Protein AF-A0A2G6MZA4-F1 (afdb_monomer_lite)

Foldseek 3Di:
DDDDPPPPQVEAEAAQVDEAEEEAEDETHYEFLHEYHEEYEYEHYHYDANYEYQYHYEYAEYEFNYEYHEEYEYAEYEYDANGEYEEEYEYQYYHHDPNYHYHYHYHHHDPPPPDDDDDDDDDDDDDDDDDDDCPDCDDPVLLVLVVCCLVVPQQEAEEAEPDPVSLVSSLVVVCVVQVVQAQEAEAAQPADALLVNLVSVCVSVVQDQDDSPDPVSSLVSLLVVQVDQSRYEYEYEACLNDDLVSVVVCLCSALNFPVPGHHSYRYYYYHYCSVVVSCPPDNVRSVPVDPSRYHYD

Structure (mmCIF, N/CA/C/O backbone):
data_AF-A0A2G6MZA4-F1
#
_entry.id   AF-A0A2G6MZA4-F1
#
loop_
_atom_site.group_PDB
_atom_site.id
_atom_site.type_symbol
_atom_site.label_atom_id
_atom_site.label_alt_id
_atom_site.label_comp_id
_atom_site.label_asym_id
_atom_site.label_entity_id
_atom_site.label_seq_id
_atom_site.pdbx_PDB_ins_code
_atom_site.Cartn_x
_atom_site.Cartn_y
_atom_site.Cartn_z
_atom_site.occupancy
_atom_site.B_iso_or_equiv
_atom_site.auth_seq_id
_atom_site.auth_comp_id
_atom_site.auth_asym_id
_atom_site.auth_atom_id
_atom_site.pdbx_PDB_model_num
ATOM 1 N N . MET A 1 1 ? 15.453 -34.631 -41.916 1.00 43.34 1 MET A N 1
ATOM 2 C CA . MET A 1 1 ? 16.571 -34.391 -40.978 1.00 43.34 1 MET A CA 1
ATOM 3 C C . MET A 1 1 ? 16.542 -32.902 -40.762 1.00 43.34 1 MET A C 1
ATOM 5 O O . MET A 1 1 ? 17.170 -32.178 -41.519 1.00 43.34 1 MET A O 1
ATOM 9 N N . ASP A 1 2 ? 15.733 -32.461 -39.810 1.00 38.91 2 ASP A N 1
ATOM 10 C CA . ASP A 1 2 ? 15.525 -31.045 -39.538 1.00 38.91 2 ASP A CA 1
ATOM 11 C C . ASP A 1 2 ? 16.065 -30.819 -38.138 1.00 38.91 2 ASP A C 1
ATOM 13 O O . ASP A 1 2 ? 15.543 -31.323 -37.146 1.00 38.91 2 ASP A O 1
ATOM 17 N N . ALA A 1 3 ? 17.256 -30.231 -38.116 1.00 39.78 3 ALA A N 1
ATOM 18 C CA . ALA A 1 3 ? 18.043 -30.022 -36.924 1.00 39.78 3 ALA A CA 1
ATOM 19 C C . ALA A 1 3 ? 17.452 -28.846 -36.143 1.00 39.78 3 ALA A C 1
ATOM 21 O O . ALA A 1 3 ? 17.661 -27.687 -36.504 1.00 39.78 3 ALA A O 1
ATOM 22 N N . ASP A 1 4 ? 16.744 -29.160 -35.059 1.00 39.75 4 ASP A N 1
ATOM 23 C CA . ASP A 1 4 ? 16.454 -28.217 -33.986 1.00 39.75 4 ASP A CA 1
ATOM 24 C C . ASP A 1 4 ? 17.775 -27.651 -33.454 1.00 39.75 4 ASP A C 1
ATOM 26 O O . ASP A 1 4 ? 18.586 -28.332 -32.814 1.00 39.75 4 ASP A O 1
ATOM 30 N N . LYS A 1 5 ? 18.012 -26.378 -33.768 1.00 37.78 5 LYS A N 1
ATOM 31 C CA . LYS A 1 5 ? 19.141 -25.593 -33.284 1.00 37.78 5 LYS A CA 1
ATOM 32 C C . LYS A 1 5 ? 18.928 -25.336 -31.793 1.00 37.78 5 LYS A C 1
ATOM 34 O O . LYS A 1 5 ? 18.355 -24.328 -31.395 1.00 37.78 5 LYS A O 1
ATOM 39 N N . LYS A 1 6 ? 19.393 -26.283 -30.980 1.00 37.56 6 LYS A N 1
ATOM 40 C CA . LYS A 1 6 ? 19.449 -26.222 -29.518 1.00 37.56 6 LYS A CA 1
ATOM 41 C C . LYS A 1 6 ? 20.304 -25.019 -29.103 1.00 37.56 6 LYS A C 1
ATOM 43 O O . LYS A 1 6 ? 21.529 -25.110 -29.039 1.00 37.56 6 LYS A O 1
ATOM 48 N N . ASN A 1 7 ? 19.665 -23.871 -28.890 1.00 34.62 7 ASN A N 1
ATOM 49 C CA . ASN A 1 7 ? 20.313 -22.722 -28.279 1.00 34.62 7 ASN A CA 1
ATOM 50 C C . ASN A 1 7 ? 20.519 -23.081 -26.805 1.00 34.62 7 ASN A C 1
ATOM 52 O O . ASN A 1 7 ? 19.567 -23.146 -26.033 1.00 34.62 7 ASN A O 1
ATOM 56 N N . ASN A 1 8 ? 21.753 -23.431 -26.451 1.00 40.38 8 ASN A N 1
ATOM 57 C CA . ASN A 1 8 ? 22.170 -23.699 -25.081 1.00 40.38 8 ASN A CA 1
ATOM 58 C C . ASN A 1 8 ? 22.247 -22.359 -24.328 1.00 40.38 8 ASN A C 1
ATOM 60 O O . ASN A 1 8 ? 23.328 -21.854 -24.040 1.00 40.38 8 ASN A O 1
ATOM 64 N N . THR A 1 9 ? 21.100 -21.757 -24.032 1.00 45.91 9 THR A N 1
ATOM 65 C CA . THR A 1 9 ? 20.985 -20.771 -22.961 1.00 45.91 9 THR A CA 1
ATOM 66 C C . THR A 1 9 ? 20.843 -21.564 -21.670 1.00 45.91 9 THR A C 1
ATOM 68 O O . THR A 1 9 ? 19.836 -22.228 -21.438 1.00 45.91 9 THR A O 1
ATOM 71 N N . SER A 1 10 ? 21.898 -21.569 -20.857 1.00 57.16 10 SER A N 1
ATOM 72 C CA . SER A 1 10 ? 21.864 -22.049 -19.476 1.00 57.16 10 SER A CA 1
ATOM 73 C C . SER A 1 10 ? 20.875 -21.187 -18.693 1.00 57.16 10 SER A C 1
ATOM 75 O O . SER A 1 10 ? 21.240 -20.138 -18.171 1.00 57.16 10 SER A O 1
ATOM 77 N N . GLY A 1 11 ? 19.610 -21.603 -18.713 1.00 72.88 11 GLY A N 1
ATOM 78 C CA . GLY A 1 11 ? 18.514 -20.954 -18.020 1.00 72.88 11 GLY A CA 1
ATOM 79 C C . GLY A 1 11 ? 18.172 -21.687 -16.734 1.00 72.88 11 GLY A C 1
ATOM 80 O O . GLY A 1 11 ? 18.024 -22.909 -16.729 1.00 72.88 11 GLY A O 1
ATOM 81 N N . SER A 1 12 ? 18.046 -20.933 -15.652 1.00 86.88 12 S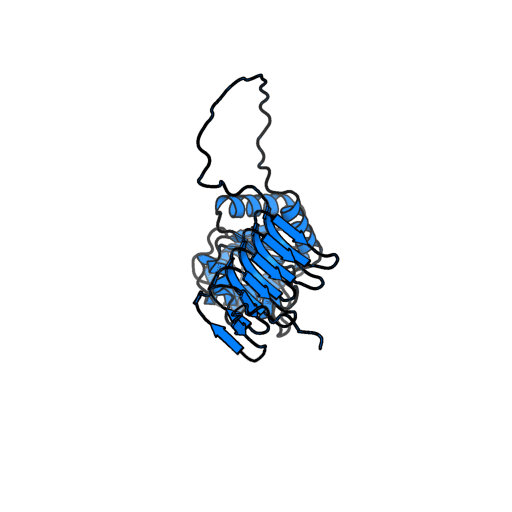ER A N 1
ATOM 82 C CA . SER A 1 12 ? 17.529 -21.425 -14.379 1.00 86.88 12 SER A CA 1
ATOM 83 C C . SER A 1 12 ? 16.006 -21.310 -14.378 1.00 86.88 12 SER A C 1
ATOM 85 O O . SER A 1 12 ? 15.456 -20.351 -14.918 1.00 86.88 12 SER A O 1
ATOM 87 N N . VAL A 1 13 ? 15.316 -22.281 -13.780 1.00 89.62 13 VAL A N 1
ATOM 88 C CA . VAL A 1 13 ? 13.849 -22.287 -13.685 1.00 89.62 13 VAL A CA 1
ATOM 89 C C . VAL A 1 13 ? 13.440 -22.557 -12.243 1.00 89.62 13 VAL A C 1
ATOM 91 O O . VAL A 1 13 ? 13.872 -23.544 -11.652 1.00 89.62 13 VAL A O 1
ATOM 94 N N . ILE A 1 14 ? 12.593 -21.686 -11.707 1.00 88.94 14 ILE A N 1
ATOM 95 C CA . ILE A 1 14 ? 11.905 -21.833 -10.426 1.00 88.94 14 ILE A CA 1
ATOM 96 C C . ILE A 1 14 ? 10.445 -22.140 -10.749 1.00 88.94 14 ILE A C 1
ATOM 98 O O . ILE A 1 14 ? 9.758 -21.333 -11.371 1.00 88.94 14 ILE A O 1
ATOM 102 N N . THR A 1 15 ? 9.984 -23.326 -10.371 1.00 90.44 15 THR A N 1
ATOM 103 C CA . THR A 1 15 ? 8.617 -23.794 -10.635 1.00 90.44 15 THR A CA 1
ATOM 104 C C . THR A 1 15 ? 7.642 -23.350 -9.541 1.00 90.44 15 THR A C 1
ATOM 106 O O . THR A 1 15 ? 8.067 -22.967 -8.454 1.00 90.44 15 THR A O 1
ATOM 109 N N . SER A 1 16 ? 6.337 -23.453 -9.807 1.00 85.12 16 SER A N 1
ATOM 110 C CA . SER A 1 16 ? 5.248 -23.005 -8.917 1.00 85.12 16 SER A CA 1
ATOM 111 C C . SER A 1 16 ? 5.283 -23.550 -7.493 1.00 85.12 16 SER A C 1
ATOM 113 O O . SER A 1 16 ? 4.812 -22.892 -6.574 1.00 85.12 16 SER A O 1
ATOM 115 N N . ASP A 1 17 ? 5.870 -24.727 -7.300 1.00 87.00 17 ASP A N 1
ATOM 116 C CA . ASP A 1 17 ? 5.887 -25.417 -6.007 1.00 87.00 17 ASP A CA 1
ATOM 117 C C . ASP A 1 17 ? 7.041 -24.953 -5.098 1.00 87.00 17 ASP A C 1
ATOM 119 O O . ASP A 1 17 ? 7.348 -25.593 -4.091 1.00 87.00 17 ASP A O 1
ATOM 123 N N . MET A 1 18 ? 7.724 -23.868 -5.473 1.00 83.06 18 MET A N 1
ATOM 124 C CA . MET A 1 18 ? 8.897 -23.352 -4.782 1.00 83.06 18 MET A CA 1
ATOM 125 C C . MET A 1 18 ? 8.639 -21.936 -4.259 1.00 83.06 18 MET A C 1
ATOM 127 O O . MET A 1 18 ? 8.258 -21.040 -5.014 1.00 83.06 18 MET A O 1
ATOM 131 N N . THR A 1 19 ? 8.899 -21.744 -2.965 1.00 85.12 19 THR A N 1
ATOM 132 C CA . THR A 1 19 ? 8.948 -20.431 -2.313 1.00 85.12 19 THR A CA 1
ATOM 133 C C . THR A 1 19 ? 10.381 -20.153 -1.885 1.00 85.12 19 THR A C 1
ATOM 135 O O . THR A 1 19 ? 10.992 -20.976 -1.199 1.00 85.12 19 THR A O 1
ATOM 138 N N . ILE A 1 20 ? 10.927 -19.011 -2.290 1.00 84.38 20 ILE A N 1
ATOM 139 C CA . ILE A 1 20 ? 12.281 -18.581 -1.935 1.00 84.38 20 ILE A CA 1
ATOM 140 C C . ILE A 1 20 ? 12.182 -17.320 -1.090 1.00 84.38 20 ILE A C 1
ATOM 142 O O . ILE A 1 20 ? 11.528 -16.364 -1.485 1.00 84.38 20 ILE A O 1
ATOM 146 N N . THR A 1 21 ? 12.848 -17.326 0.061 1.00 86.69 21 THR A N 1
ATOM 147 C CA . THR A 1 21 ? 12.946 -16.175 0.963 1.00 86.69 21 THR A CA 1
ATOM 148 C C . THR A 1 21 ? 14.411 -15.765 1.100 1.00 86.69 21 THR A C 1
ATOM 150 O O . THR A 1 21 ? 15.217 -16.576 1.572 1.00 86.69 21 THR A O 1
ATOM 153 N N . GLY A 1 22 ? 14.763 -14.541 0.711 1.00 71.00 22 GLY A N 1
ATOM 154 C CA . GLY A 1 22 ? 16.126 -13.999 0.766 1.00 71.00 22 GLY A CA 1
ATOM 155 C C . GLY A 1 22 ? 16.648 -13.503 -0.587 1.00 71.00 22 GLY A C 1
ATOM 156 O O . GLY A 1 22 ? 15.878 -13.171 -1.482 1.00 71.00 22 GLY A O 1
ATOM 157 N N . ASP A 1 23 ? 17.972 -13.443 -0.732 1.00 79.75 23 ASP A N 1
ATOM 158 C CA . ASP A 1 23 ? 18.622 -12.858 -1.910 1.00 79.75 23 ASP A CA 1
ATOM 159 C C . ASP A 1 23 ? 18.889 -13.901 -3.007 1.00 79.75 23 ASP A C 1
ATOM 161 O O . ASP A 1 23 ? 19.509 -14.944 -2.771 1.00 79.75 23 ASP A O 1
ATOM 165 N N . VAL A 1 24 ? 18.466 -13.599 -4.234 1.00 85.81 24 VAL A N 1
ATOM 166 C CA . VAL A 1 24 ? 18.627 -14.445 -5.420 1.00 85.81 24 VAL A CA 1
ATOM 167 C C . VAL A 1 24 ? 19.560 -13.758 -6.411 1.00 85.81 24 VAL A C 1
ATOM 169 O O . VAL A 1 24 ? 19.197 -12.779 -7.061 1.00 85.81 24 VAL A O 1
ATOM 172 N N . LEU A 1 25 ? 20.763 -14.313 -6.564 1.00 87.38 25 LEU A N 1
ATOM 173 C CA . LEU A 1 25 ? 21.747 -13.864 -7.547 1.00 87.38 25 LEU A CA 1
ATOM 174 C C . LEU A 1 25 ? 21.868 -14.891 -8.674 1.00 87.38 25 LEU A C 1
ATOM 176 O O . LEU A 1 25 ? 22.160 -16.062 -8.420 1.00 87.38 25 LEU A O 1
ATOM 180 N N . PHE A 1 26 ? 21.694 -14.465 -9.922 1.00 87.75 26 PHE A N 1
ATOM 181 C CA . PHE A 1 26 ? 21.814 -15.352 -11.079 1.00 87.75 26 PHE A CA 1
ATOM 182 C C . PHE A 1 26 ? 22.557 -14.690 -12.246 1.00 87.75 26 PHE A C 1
ATOM 184 O O . PHE A 1 26 ? 22.776 -13.484 -12.273 1.00 87.75 26 PHE A O 1
ATOM 191 N N . LYS A 1 27 ? 22.979 -15.509 -13.214 1.00 81.62 27 LYS A N 1
ATOM 192 C CA . LYS A 1 27 ? 23.608 -15.073 -14.470 1.00 81.62 27 LYS A CA 1
ATOM 193 C C . LYS A 1 27 ? 22.888 -15.717 -15.647 1.00 81.62 27 LYS A C 1
ATOM 195 O O . LYS A 1 27 ? 22.403 -16.842 -15.511 1.00 81.62 27 LYS A O 1
ATOM 200 N N . GLY A 1 28 ? 22.840 -15.038 -16.790 1.00 85.25 28 GLY A N 1
ATOM 201 C CA . GLY A 1 28 ? 22.015 -15.451 -17.921 1.00 85.25 28 GLY A CA 1
ATOM 202 C C . GLY A 1 28 ? 20.520 -15.277 -17.638 1.00 85.25 28 GLY A C 1
ATOM 203 O O . GLY A 1 28 ? 20.091 -14.241 -17.136 1.00 85.25 28 GLY A O 1
ATOM 204 N N . SER A 1 29 ? 19.715 -16.291 -17.961 1.00 88.00 29 SER A N 1
ATOM 205 C CA . SER A 1 29 ? 18.251 -16.217 -17.860 1.00 88.00 29 SER A CA 1
ATOM 206 C C . SER A 1 29 ? 17.690 -16.970 -16.654 1.00 88.00 29 SER A C 1
ATOM 208 O O . SER A 1 29 ? 17.996 -18.150 -16.471 1.00 88.00 29 SER A O 1
ATOM 210 N N . LEU A 1 30 ? 16.797 -16.335 -15.898 1.00 92.12 30 LEU A N 1
ATOM 211 C CA . LEU A 1 30 ? 16.010 -16.951 -14.833 1.00 92.12 30 LEU A CA 1
ATOM 212 C C . LEU A 1 30 ? 14.521 -16.873 -15.169 1.00 92.12 30 LEU A C 1
ATOM 214 O O . LEU A 1 30 ? 13.998 -15.794 -15.429 1.00 92.12 30 LEU A O 1
ATOM 218 N N . ARG A 1 31 ? 13.829 -18.013 -15.126 1.00 90.88 31 ARG A N 1
ATOM 219 C CA . ARG A 1 31 ? 12.369 -18.085 -15.208 1.00 90.88 31 ARG A CA 1
ATOM 220 C C . ARG A 1 31 ? 11.778 -18.413 -13.846 1.00 90.88 31 ARG A C 1
ATOM 222 O O . ARG A 1 31 ? 12.229 -19.356 -13.202 1.00 90.88 31 ARG A O 1
ATOM 229 N N . VAL A 1 32 ? 10.751 -17.675 -13.448 1.00 93.25 32 VAL A N 1
ATOM 230 C CA . VAL A 1 32 ? 10.061 -17.836 -12.171 1.00 93.25 32 VAL A CA 1
ATOM 231 C C . VAL A 1 32 ? 8.573 -18.033 -12.414 1.00 93.25 32 VAL A C 1
ATOM 233 O O . VAL A 1 32 ? 7.904 -17.160 -12.950 1.00 93.25 32 VAL A O 1
ATOM 236 N N . ASP A 1 33 ? 8.061 -19.184 -11.998 1.00 88.69 33 ASP A N 1
ATOM 237 C CA . ASP A 1 33 ? 6.637 -19.528 -11.970 1.00 88.69 33 ASP A CA 1
ATOM 238 C C . ASP A 1 33 ? 6.142 -19.776 -10.523 1.00 88.69 33 ASP A C 1
ATOM 240 O O . ASP A 1 33 ? 5.000 -20.188 -10.342 1.00 88.69 33 ASP A O 1
ATOM 244 N N . GLY A 1 34 ? 6.997 -19.553 -9.509 1.00 83.81 34 GLY A N 1
ATOM 245 C CA . GLY A 1 34 ? 6.723 -19.714 -8.068 1.00 83.81 34 GLY A CA 1
ATOM 246 C C . GLY A 1 34 ? 6.770 -18.402 -7.278 1.00 83.81 34 GLY A C 1
ATOM 247 O O . GLY A 1 34 ? 6.617 -17.326 -7.857 1.00 83.81 34 GLY A O 1
ATOM 248 N N . GLN A 1 35 ? 6.978 -18.485 -5.959 1.00 84.69 35 GLN A N 1
ATOM 249 C CA . GLN A 1 35 ? 6.967 -17.315 -5.073 1.00 84.69 35 GLN A CA 1
ATOM 250 C C . GLN A 1 35 ? 8.378 -16.915 -4.631 1.00 84.69 35 GLN A C 1
ATOM 252 O O . GLN A 1 35 ? 9.155 -17.765 -4.193 1.00 84.69 35 GLN A O 1
ATOM 257 N N . ILE A 1 36 ? 8.711 -15.626 -4.703 1.00 86.50 36 ILE A N 1
ATOM 258 C CA . ILE A 1 36 ? 9.976 -15.097 -4.172 1.00 86.50 36 ILE A CA 1
ATOM 259 C C . ILE A 1 36 ? 9.689 -13.877 -3.301 1.00 86.50 36 ILE A C 1
ATOM 261 O O . ILE A 1 36 ? 8.986 -12.970 -3.735 1.00 86.50 36 ILE A O 1
ATOM 265 N N . ASP A 1 37 ? 10.252 -13.879 -2.098 1.00 82.19 37 ASP A N 1
ATOM 266 C CA . ASP A 1 37 ? 10.251 -12.774 -1.139 1.00 82.19 37 ASP A CA 1
ATOM 267 C C . ASP A 1 37 ? 11.712 -12.397 -0.833 1.00 82.19 37 ASP A C 1
ATOM 269 O O . ASP A 1 37 ? 12.478 -13.240 -0.354 1.00 82.19 37 ASP A O 1
ATOM 273 N N . GLY A 1 38 ? 12.136 -11.174 -1.162 1.00 77.56 38 GLY A N 1
ATOM 274 C CA . GLY A 1 38 ? 13.509 -10.714 -0.912 1.00 77.56 38 GLY A CA 1
ATOM 275 C C . GLY A 1 38 ? 14.098 -9.836 -2.016 1.00 77.56 38 GLY A C 1
ATOM 276 O O . GLY A 1 38 ? 13.464 -8.882 -2.450 1.00 77.56 38 GLY A O 1
ATOM 277 N N . SER A 1 39 ? 15.329 -10.111 -2.460 1.00 74.12 39 SER A N 1
ATOM 278 C CA . SER A 1 39 ? 15.985 -9.331 -3.524 1.00 74.12 39 SER A CA 1
ATOM 279 C C . SER A 1 39 ? 16.422 -10.213 -4.689 1.00 74.12 39 SER A C 1
ATOM 281 O O . SER A 1 39 ? 16.842 -11.354 -4.500 1.00 74.12 39 SER A O 1
ATOM 283 N N . ILE A 1 40 ? 16.314 -9.703 -5.914 1.00 89.31 40 ILE A N 1
ATOM 284 C CA . ILE A 1 40 ? 16.658 -10.436 -7.134 1.00 89.31 40 ILE A CA 1
ATOM 285 C C . ILE A 1 40 ? 17.636 -9.603 -7.953 1.00 89.31 40 ILE A C 1
ATOM 287 O O . ILE A 1 40 ? 17.338 -8.466 -8.310 1.00 89.31 40 ILE A O 1
ATOM 291 N N . GLN A 1 41 ? 18.790 -10.179 -8.298 1.00 87.56 41 GLN A N 1
ATOM 292 C CA . GLN A 1 41 ? 19.756 -9.536 -9.190 1.00 87.56 41 GLN A CA 1
ATOM 293 C C . GLN A 1 41 ? 20.269 -10.499 -10.260 1.00 87.56 41 GLN A C 1
ATOM 295 O O . GLN A 1 41 ? 20.628 -11.646 -9.970 1.00 87.56 41 GLN A O 1
ATOM 300 N N . GLY A 1 42 ? 20.344 -10.023 -11.501 1.00 88.25 42 GLY A N 1
ATOM 301 C CA . GLY A 1 42 ? 20.832 -10.820 -12.624 1.00 88.25 42 GLY A CA 1
ATOM 302 C C . GLY A 1 42 ? 20.668 -10.129 -13.972 1.00 88.25 42 GLY A C 1
ATOM 303 O O . GLY A 1 42 ? 20.498 -8.921 -14.038 1.00 88.25 42 GLY A O 1
ATOM 304 N N . GLU A 1 43 ? 20.739 -10.891 -15.061 1.00 86.31 43 GLU A N 1
ATOM 305 C CA . GLU A 1 43 ? 20.700 -10.331 -16.421 1.00 86.31 43 GLU A CA 1
ATOM 306 C C . GLU A 1 43 ? 19.269 -10.355 -16.980 1.00 86.31 43 GLU A C 1
ATOM 308 O O . GLU A 1 43 ? 18.669 -9.307 -17.205 1.00 86.31 43 GLU A O 1
ATOM 313 N N . GLN A 1 44 ? 18.682 -11.542 -17.173 1.00 90.88 44 GLN A N 1
ATOM 314 C CA . GLN A 1 44 ? 17.345 -11.683 -17.764 1.00 90.88 44 GLN A CA 1
ATOM 315 C C . GLN A 1 44 ? 16.382 -12.411 -16.829 1.00 90.88 44 GLN A C 1
ATOM 317 O O . GLN A 1 44 ? 16.567 -13.596 -16.547 1.00 90.88 44 GLN A O 1
ATOM 322 N N . LEU A 1 45 ? 15.322 -11.733 -16.396 1.00 93.56 45 LEU A N 1
ATOM 323 C CA . LEU A 1 45 ? 14.285 -12.303 -15.539 1.00 93.56 45 LEU A CA 1
ATOM 324 C C . LEU A 1 45 ? 12.964 -12.451 -16.300 1.00 93.56 45 LEU A C 1
ATOM 326 O O . LEU A 1 45 ? 12.453 -11.493 -16.873 1.00 93.56 45 LEU A O 1
ATOM 330 N N . PHE A 1 46 ? 12.392 -13.650 -16.252 1.00 93.38 46 PHE A N 1
ATOM 331 C CA . PHE A 1 46 ? 11.082 -13.978 -16.803 1.00 93.38 46 PHE A CA 1
ATOM 332 C C . PHE A 1 46 ? 10.151 -14.393 -15.670 1.00 93.38 46 PHE A C 1
ATOM 334 O O . PHE A 1 46 ? 10.315 -15.471 -15.100 1.00 93.38 46 PHE A O 1
ATOM 341 N N . LEU A 1 47 ? 9.160 -13.567 -15.362 1.00 93.75 47 LEU A N 1
ATOM 342 C CA . LEU A 1 47 ? 8.080 -13.923 -14.455 1.00 93.75 47 LEU A CA 1
ATOM 343 C C . LEU A 1 47 ? 6.922 -14.508 -15.262 1.00 93.75 47 LEU A C 1
ATOM 345 O O . LEU A 1 47 ? 6.299 -13.798 -16.049 1.00 93.75 47 LEU A O 1
ATOM 349 N N . GLY A 1 48 ? 6.643 -15.796 -15.083 1.00 89.00 48 GLY A N 1
ATOM 350 C CA . GLY A 1 48 ? 5.505 -16.459 -15.711 1.00 89.00 48 GLY A CA 1
ATOM 351 C C . GLY A 1 48 ? 4.183 -16.162 -15.000 1.00 89.00 48 GLY A C 1
ATOM 352 O O . GLY A 1 48 ? 4.149 -15.544 -13.938 1.00 89.00 48 GLY A O 1
ATOM 353 N N . SER A 1 49 ? 3.071 -16.608 -15.586 1.00 87.94 49 SER A N 1
ATOM 354 C CA . SER A 1 49 ? 1.711 -16.236 -15.160 1.00 87.94 49 SER A CA 1
ATOM 355 C C . SER A 1 49 ? 1.350 -16.628 -13.724 1.00 87.94 49 SER A C 1
ATOM 357 O O . SER A 1 49 ? 0.514 -15.980 -13.104 1.00 87.94 49 SER A O 1
ATOM 359 N N . ASN A 1 50 ? 1.956 -17.696 -13.201 1.00 84.69 50 ASN A N 1
ATOM 360 C CA . ASN A 1 50 ? 1.713 -18.179 -11.837 1.00 84.69 50 ASN A CA 1
ATOM 361 C C . ASN A 1 50 ? 2.725 -17.626 -10.827 1.00 84.69 50 ASN A C 1
ATOM 363 O O . ASN A 1 50 ? 2.617 -17.910 -9.636 1.00 84.69 50 ASN A O 1
ATOM 367 N N . GLY A 1 51 ? 3.719 -16.873 -11.300 1.00 85.81 51 GLY A N 1
ATOM 368 C CA . GLY A 1 51 ? 4.762 -16.338 -10.451 1.00 85.81 51 GLY A CA 1
ATOM 369 C C . GLY A 1 51 ? 4.273 -15.150 -9.629 1.00 85.81 51 GLY A C 1
ATOM 370 O O . GLY A 1 51 ? 3.560 -14.275 -10.133 1.00 85.81 51 GLY A O 1
ATOM 371 N N . MET A 1 52 ? 4.693 -15.124 -8.366 1.00 84.00 52 MET A N 1
ATOM 372 C CA . MET A 1 52 ? 4.414 -14.047 -7.425 1.00 84.00 52 MET A CA 1
ATOM 373 C C . MET A 1 52 ? 5.722 -13.558 -6.809 1.00 84.00 52 MET A C 1
ATOM 375 O O . MET A 1 52 ? 6.392 -14.290 -6.084 1.00 84.00 52 MET A O 1
ATOM 379 N N . LEU A 1 53 ? 6.094 -12.321 -7.107 1.00 86.31 53 LEU A N 1
ATOM 380 C CA . LEU A 1 53 ? 7.294 -11.695 -6.561 1.00 86.31 53 LEU A CA 1
ATOM 381 C C . LEU A 1 53 ? 6.883 -10.609 -5.566 1.00 86.31 53 LEU A C 1
ATOM 383 O O . LEU A 1 53 ? 6.092 -9.744 -5.929 1.00 86.31 53 LEU A O 1
ATOM 387 N N . ASP A 1 54 ? 7.413 -10.655 -4.347 1.00 81.81 54 ASP A N 1
ATOM 388 C CA . ASP A 1 54 ? 7.413 -9.546 -3.383 1.00 81.81 54 ASP A CA 1
ATOM 389 C C . ASP A 1 54 ? 8.878 -9.185 -3.111 1.00 81.81 54 ASP A C 1
ATOM 391 O O . ASP A 1 54 ? 9.520 -9.725 -2.211 1.00 81.81 54 ASP A O 1
ATOM 395 N N . SER A 1 55 ? 9.485 -8.420 -4.018 1.00 80.94 55 SER A N 1
ATOM 396 C CA . SER A 1 55 ? 10.944 -8.296 -4.045 1.00 80.94 55 SER A CA 1
ATOM 397 C C . SER A 1 55 ? 11.457 -7.040 -4.731 1.00 80.94 55 SER A C 1
ATOM 399 O O . SER A 1 55 ? 10.843 -6.558 -5.683 1.00 80.94 55 SER A O 1
ATOM 401 N N . ASP A 1 56 ? 12.646 -6.595 -4.323 1.00 80.12 56 ASP A N 1
ATOM 402 C CA . ASP A 1 56 ? 13.430 -5.595 -5.049 1.00 80.12 56 ASP A CA 1
ATOM 403 C C . ASP A 1 56 ? 14.230 -6.266 -6.178 1.00 80.12 56 ASP A C 1
ATOM 405 O O . ASP A 1 56 ? 15.075 -7.134 -5.940 1.00 80.12 56 ASP A O 1
ATOM 409 N N . ILE A 1 57 ? 13.965 -5.869 -7.421 1.00 90.31 57 ILE A N 1
ATOM 410 C CA . ILE A 1 57 ? 14.502 -6.480 -8.639 1.00 90.31 57 ILE A CA 1
ATOM 411 C C . ILE A 1 57 ? 15.477 -5.516 -9.308 1.00 90.31 57 ILE A C 1
ATOM 413 O O . ILE A 1 57 ? 15.106 -4.400 -9.658 1.00 90.31 57 ILE A O 1
ATOM 417 N N . ASN A 1 58 ? 16.703 -5.971 -9.560 1.00 88.81 58 ASN A N 1
ATOM 418 C CA . ASN A 1 58 ? 17.699 -5.242 -10.341 1.00 88.81 58 ASN A CA 1
ATOM 419 C C . ASN A 1 58 ? 18.245 -6.130 -11.468 1.00 88.81 58 ASN A C 1
ATOM 421 O O . ASN A 1 58 ? 19.057 -7.026 -11.218 1.00 88.81 58 ASN A O 1
ATOM 425 N N . VAL A 1 59 ? 17.768 -5.925 -12.698 1.00 92.50 59 VAL A N 1
ATOM 426 C CA . VAL A 1 59 ? 18.097 -6.790 -13.845 1.00 92.50 59 VAL A CA 1
ATOM 427 C C . VAL A 1 59 ? 18.292 -6.015 -15.142 1.00 92.50 59 VAL A C 1
ATOM 429 O O . VAL A 1 59 ? 17.792 -4.913 -15.288 1.00 92.50 59 VAL A O 1
ATOM 432 N N . ASP A 1 60 ? 18.956 -6.579 -16.146 1.00 84.69 60 ASP A N 1
ATOM 433 C CA . ASP A 1 60 ? 19.076 -5.896 -17.443 1.00 84.69 60 ASP A CA 1
ATOM 434 C C . ASP A 1 60 ? 17.754 -5.920 -18.220 1.00 84.69 60 ASP A C 1
ATOM 436 O O . ASP A 1 60 ? 17.350 -4.920 -18.819 1.00 84.69 60 ASP A O 1
ATOM 440 N N . THR A 1 61 ? 17.077 -7.069 -18.231 1.00 87.94 61 THR A N 1
ATOM 441 C CA . THR A 1 61 ? 15.793 -7.267 -18.914 1.00 87.94 61 THR A CA 1
ATOM 442 C C . THR A 1 61 ? 14.800 -7.975 -18.004 1.00 87.94 61 THR A C 1
ATOM 444 O O . THR A 1 61 ? 15.111 -9.032 -17.450 1.00 87.94 61 THR A O 1
ATOM 447 N N . PHE A 1 62 ? 13.591 -7.427 -17.896 1.00 94.38 62 PHE A N 1
ATOM 448 C CA . PHE A 1 62 ? 12.504 -8.019 -17.124 1.00 94.38 62 PHE A CA 1
ATOM 449 C C . PHE A 1 62 ? 11.256 -8.240 -17.980 1.00 94.38 62 PHE A C 1
ATOM 451 O O . PHE A 1 62 ? 10.666 -7.289 -18.484 1.00 94.38 62 PHE A O 1
ATOM 458 N N . ASN A 1 63 ? 10.820 -9.493 -18.091 1.00 92.31 63 ASN A N 1
ATOM 459 C CA . ASN A 1 63 ? 9.576 -9.874 -18.752 1.00 92.31 63 ASN A CA 1
ATOM 460 C C . ASN A 1 63 ? 8.564 -10.339 -17.705 1.00 92.31 63 ASN A C 1
ATOM 462 O O . ASN A 1 63 ? 8.813 -11.316 -16.999 1.00 92.31 63 ASN A O 1
ATOM 466 N N . CYS A 1 64 ? 7.415 -9.673 -17.631 1.00 91.44 64 CYS A N 1
ATOM 467 C CA . CYS A 1 64 ? 6.400 -9.921 -16.616 1.00 91.44 64 CYS A CA 1
ATOM 468 C C . CYS A 1 64 ? 5.088 -10.418 -17.230 1.00 91.44 64 CYS A C 1
ATOM 470 O O . CYS A 1 64 ? 4.459 -9.692 -17.993 1.00 91.44 64 CYS A O 1
ATOM 472 N N . GLN A 1 65 ? 4.663 -11.631 -16.867 1.00 88.75 65 GLN A N 1
ATOM 473 C CA . GLN A 1 65 ? 3.327 -12.191 -17.135 1.00 88.75 65 GLN A CA 1
ATOM 474 C C . GLN A 1 65 ? 2.514 -12.422 -15.846 1.00 88.75 65 GLN A C 1
ATOM 476 O O . GLN A 1 65 ? 1.315 -12.678 -15.923 1.00 88.75 65 GLN A O 1
ATOM 481 N N . GLY A 1 66 ? 3.164 -12.388 -14.678 1.00 85.94 66 GLY A N 1
ATOM 482 C CA . GLY A 1 66 ? 2.584 -12.733 -13.375 1.00 85.94 66 GLY A CA 1
ATOM 483 C C . GLY A 1 66 ? 2.277 -11.527 -12.486 1.00 85.94 66 GLY A C 1
ATOM 484 O O . GLY A 1 66 ? 1.996 -10.427 -12.968 1.00 85.94 66 GLY A O 1
ATOM 485 N N . SER A 1 67 ? 2.326 -11.754 -11.171 1.00 83.81 67 SER A N 1
ATOM 486 C CA . SER A 1 67 ? 2.107 -10.727 -10.150 1.00 83.81 67 SER A CA 1
ATOM 487 C C . SER A 1 67 ? 3.426 -10.292 -9.526 1.00 83.81 67 SER A C 1
ATOM 489 O O . SER A 1 67 ? 4.190 -11.117 -9.028 1.00 83.81 67 SER A O 1
ATOM 491 N N . LEU A 1 68 ? 3.659 -8.990 -9.487 1.00 87.31 68 LEU A N 1
ATOM 492 C CA . LEU A 1 68 ? 4.835 -8.391 -8.877 1.00 87.31 68 LEU A CA 1
ATOM 493 C C . LEU A 1 68 ? 4.420 -7.287 -7.905 1.00 87.31 68 LEU A C 1
ATOM 495 O O . LEU A 1 68 ? 3.647 -6.400 -8.261 1.00 87.31 68 LEU A O 1
ATOM 499 N N . GLN A 1 69 ? 5.010 -7.318 -6.719 1.00 81.19 69 GLN A N 1
ATOM 500 C CA . GLN A 1 69 ? 4.993 -6.267 -5.720 1.00 81.19 69 GLN A CA 1
ATOM 501 C C . GLN A 1 69 ? 6.444 -5.904 -5.365 1.00 81.19 69 GLN A C 1
ATOM 503 O O . GLN A 1 69 ? 7.245 -6.790 -5.086 1.00 81.19 69 GLN A O 1
ATOM 508 N N . GLY A 1 70 ? 6.808 -4.622 -5.409 1.00 73.81 70 GLY A N 1
ATOM 509 C CA . GLY A 1 70 ? 8.163 -4.164 -5.067 1.00 73.81 70 GLY A CA 1
ATOM 510 C C . GLY A 1 70 ? 8.775 -3.222 -6.100 1.00 73.81 70 GLY A C 1
ATOM 511 O O . GLY A 1 70 ? 8.087 -2.726 -6.995 1.00 73.81 70 GLY A O 1
ATOM 512 N N . ASN A 1 71 ? 10.071 -2.940 -5.955 1.00 79.44 71 ASN A N 1
ATOM 513 C CA . ASN A 1 71 ? 10.776 -2.013 -6.837 1.00 79.44 71 ASN A CA 1
ATOM 514 C C . ASN A 1 71 ? 11.490 -2.763 -7.962 1.00 79.44 71 ASN A C 1
ATOM 516 O O . ASN A 1 71 ? 12.162 -3.761 -7.718 1.00 79.44 71 ASN A O 1
ATOM 520 N N . VAL A 1 72 ? 11.388 -2.263 -9.191 1.00 88.88 72 VAL A N 1
ATOM 521 C CA . VAL A 1 72 ? 12.085 -2.812 -10.357 1.00 88.88 72 VAL A CA 1
ATOM 522 C C . VAL A 1 72 ? 12.996 -1.761 -10.944 1.00 88.88 72 VAL A C 1
ATOM 524 O O . VAL A 1 72 ? 12.534 -0.735 -11.433 1.00 88.88 72 VAL A O 1
ATOM 527 N N . THR A 1 73 ? 14.283 -2.061 -10.973 1.00 87.38 73 THR A N 1
ATOM 528 C CA . THR A 1 73 ? 15.271 -1.340 -11.761 1.00 87.38 73 THR A CA 1
ATOM 529 C C . THR A 1 73 ? 15.690 -2.245 -12.908 1.00 87.38 73 THR A C 1
ATOM 531 O O . THR A 1 73 ? 16.268 -3.309 -12.679 1.00 87.38 73 THR A O 1
ATOM 534 N N . ALA A 1 74 ? 15.378 -1.859 -14.146 1.00 91.25 74 ALA A N 1
ATOM 535 C CA . ALA A 1 74 ? 15.844 -2.616 -15.298 1.00 91.25 74 ALA A CA 1
ATOM 536 C C . ALA A 1 74 ? 16.112 -1.779 -16.537 1.00 91.25 74 ALA A C 1
ATOM 538 O O . ALA A 1 74 ? 15.514 -0.734 -16.737 1.00 91.25 74 ALA A O 1
ATOM 539 N N . THR A 1 75 ? 16.998 -2.236 -17.422 1.00 85.56 75 THR A N 1
ATOM 540 C CA . THR A 1 75 ? 17.233 -1.486 -18.666 1.00 85.56 75 THR A CA 1
ATOM 541 C C . THR A 1 75 ? 16.012 -1.588 -19.579 1.00 85.56 75 THR A C 1
ATOM 543 O O . THR A 1 75 ? 15.525 -0.568 -20.057 1.00 85.56 75 THR A O 1
ATOM 546 N N . HIS A 1 76 ? 15.496 -2.800 -19.791 1.00 86.69 76 HIS A N 1
ATOM 547 C CA . HIS A 1 76 ? 14.308 -3.045 -20.610 1.00 86.69 76 HIS A CA 1
ATOM 548 C C . HIS A 1 76 ? 13.258 -3.810 -19.813 1.00 86.69 76 HIS A C 1
ATOM 550 O O . HIS A 1 76 ? 13.562 -4.846 -19.217 1.00 86.69 76 HIS A O 1
ATOM 556 N N . ILE A 1 77 ? 12.015 -3.338 -19.843 1.00 91.88 77 ILE A N 1
ATOM 557 C CA . ILE A 1 77 ? 10.888 -4.022 -19.210 1.00 91.88 77 ILE A CA 1
ATOM 558 C C . ILE A 1 77 ? 9.815 -4.316 -20.249 1.00 91.88 77 ILE A C 1
ATOM 560 O O . ILE A 1 77 ? 9.393 -3.431 -20.987 1.00 91.88 77 ILE A O 1
ATOM 564 N N . VAL A 1 78 ? 9.344 -5.559 -20.266 1.00 88.88 78 VAL A N 1
ATOM 565 C CA . VAL A 1 78 ? 8.222 -6.010 -21.087 1.00 88.88 78 VAL A CA 1
ATOM 566 C C . VAL A 1 78 ? 7.126 -6.518 -20.164 1.00 88.88 78 VAL A C 1
ATOM 568 O O . VAL A 1 78 ? 7.268 -7.550 -19.509 1.00 88.88 78 VAL A O 1
ATOM 571 N N . VAL A 1 79 ? 6.014 -5.797 -20.117 1.00 90.31 79 VAL A N 1
ATOM 572 C CA . VAL A 1 79 ? 4.827 -6.172 -19.353 1.00 90.31 79 VAL A CA 1
ATOM 573 C C . VAL A 1 79 ? 3.827 -6.806 -20.309 1.00 90.31 79 VAL A C 1
ATOM 575 O O . VAL A 1 79 ? 3.275 -6.149 -21.194 1.00 90.31 79 VAL A O 1
ATOM 578 N N . GLU A 1 80 ? 3.611 -8.105 -20.156 1.00 87.94 80 GLU A N 1
ATOM 579 C CA . GLU A 1 80 ? 2.714 -8.880 -21.000 1.00 87.94 80 GLU A CA 1
ATOM 580 C C . GLU A 1 80 ? 1.258 -8.819 -20.517 1.00 87.94 80 GLU A C 1
ATOM 582 O O . GLU A 1 80 ? 0.920 -8.243 -19.482 1.00 87.94 80 GLU A O 1
ATOM 587 N N . LYS A 1 81 ? 0.355 -9.402 -21.311 1.00 82.81 81 LYS A N 1
ATOM 588 C CA . LYS A 1 81 ? -1.081 -9.416 -21.010 1.00 82.81 81 LYS A CA 1
ATOM 589 C C . LYS A 1 81 ? -1.324 -10.062 -19.653 1.00 82.81 81 LYS A C 1
ATOM 591 O O . LYS A 1 81 ? -0.689 -11.062 -19.331 1.00 82.81 81 LYS A O 1
ATOM 596 N N . THR A 1 82 ? -2.289 -9.536 -18.900 1.00 77.94 82 THR A N 1
ATOM 597 C CA . THR A 1 82 ? -2.698 -10.028 -17.569 1.00 77.94 82 THR A CA 1
ATOM 598 C C . THR A 1 82 ? -1.672 -9.864 -16.444 1.00 77.94 82 THR A C 1
ATOM 600 O O . THR A 1 82 ? -2.002 -10.164 -15.296 1.00 77.94 82 THR A O 1
ATOM 603 N N . ALA A 1 83 ? -0.483 -9.326 -16.736 1.00 84.12 83 ALA A N 1
ATOM 604 C CA . ALA A 1 83 ? 0.500 -8.998 -15.717 1.00 84.12 83 ALA A CA 1
ATOM 605 C C . ALA A 1 83 ? -0.019 -7.897 -14.785 1.00 84.12 83 ALA A C 1
ATOM 607 O O . ALA A 1 83 ? -0.694 -6.953 -15.218 1.00 84.12 83 ALA A O 1
ATOM 608 N N . ARG A 1 84 ? 0.309 -8.030 -13.498 1.00 80.44 84 ARG A N 1
ATOM 609 C CA . ARG A 1 84 ? -0.054 -7.073 -12.451 1.00 80.44 84 ARG A CA 1
ATOM 610 C C . ARG A 1 84 ? 1.197 -6.653 -11.713 1.00 80.44 84 ARG A C 1
ATOM 612 O O . ARG A 1 84 ? 1.837 -7.485 -11.078 1.00 80.44 84 ARG A O 1
ATOM 619 N N . ILE A 1 85 ? 1.542 -5.378 -11.809 1.00 83.25 85 ILE A N 1
ATOM 620 C CA . ILE A 1 85 ? 2.725 -4.833 -11.150 1.00 83.25 85 ILE A CA 1
ATOM 621 C C . ILE A 1 85 ? 2.297 -3.724 -10.193 1.00 83.25 85 ILE A C 1
ATOM 623 O O . ILE A 1 85 ? 1.583 -2.805 -10.592 1.00 83.25 85 ILE A O 1
ATOM 627 N N . MET A 1 86 ? 2.753 -3.810 -8.947 1.00 77.69 86 MET A N 1
ATOM 628 C CA . MET A 1 86 ? 2.523 -2.818 -7.907 1.00 77.69 86 MET A CA 1
ATOM 629 C C . MET A 1 86 ? 3.854 -2.368 -7.294 1.00 77.69 86 MET A C 1
ATOM 631 O O . MET A 1 86 ? 4.581 -3.188 -6.736 1.00 77.69 86 MET A O 1
ATOM 635 N N . GLY A 1 87 ? 4.175 -1.078 -7.380 1.00 72.12 87 GLY A N 1
ATOM 636 C CA . GLY A 1 87 ? 5.410 -0.512 -6.824 1.00 72.12 87 GLY A CA 1
ATOM 637 C C . GLY A 1 87 ? 6.133 0.434 -7.781 1.00 72.12 87 GLY A C 1
ATOM 638 O O . GLY A 1 87 ? 5.523 0.993 -8.694 1.00 72.12 87 GLY A O 1
ATOM 639 N N . THR A 1 88 ? 7.433 0.641 -7.565 1.00 78.69 88 THR A N 1
ATOM 640 C CA . THR A 1 88 ? 8.221 1.603 -8.352 1.00 78.69 88 THR A CA 1
ATOM 641 C C . THR A 1 88 ? 8.955 0.915 -9.494 1.00 78.69 88 THR A C 1
ATOM 643 O O . THR A 1 88 ? 9.703 -0.030 -9.268 1.00 78.69 88 THR A O 1
ATOM 646 N N . ILE A 1 89 ? 8.802 1.419 -10.717 1.00 86.88 89 ILE A N 1
ATOM 647 C CA . ILE A 1 89 ? 9.564 0.976 -11.887 1.00 86.88 89 ILE A CA 1
ATOM 648 C C . ILE A 1 89 ? 10.523 2.081 -12.323 1.00 86.88 89 ILE A C 1
ATOM 650 O O . ILE A 1 89 ? 10.098 3.189 -12.644 1.00 86.88 89 ILE A O 1
ATOM 654 N N . GLU A 1 90 ? 11.807 1.761 -12.412 1.00 86.62 90 GLU A N 1
ATOM 655 C CA . GLU A 1 90 ? 12.828 2.565 -13.072 1.00 86.62 90 GLU A CA 1
ATOM 656 C C . GLU A 1 90 ? 13.365 1.795 -14.277 1.00 86.62 90 GLU A C 1
ATOM 658 O O . GLU A 1 90 ? 13.991 0.742 -14.128 1.00 86.62 90 GLU A O 1
ATOM 663 N N . ALA A 1 91 ? 13.095 2.312 -15.479 1.00 88.94 91 ALA A N 1
ATOM 664 C CA . ALA A 1 91 ? 13.545 1.685 -16.710 1.00 88.94 91 ALA A CA 1
ATOM 665 C C . ALA A 1 91 ? 14.040 2.662 -17.767 1.00 88.94 91 ALA A C 1
ATOM 667 O O . ALA A 1 91 ? 13.643 3.827 -17.811 1.00 88.94 91 ALA A O 1
ATOM 668 N N . LYS A 1 92 ? 14.909 2.174 -18.656 1.00 82.94 92 LYS A N 1
ATOM 669 C CA . LYS A 1 92 ? 15.296 2.939 -19.846 1.00 82.94 92 LYS A CA 1
ATOM 670 C C . LYS A 1 92 ? 14.220 2.831 -20.920 1.00 82.94 92 LYS A C 1
ATOM 672 O O . LYS A 1 92 ? 13.796 3.851 -21.455 1.00 82.94 92 LYS A O 1
ATOM 677 N N . ASP A 1 93 ? 13.759 1.609 -21.164 1.00 82.50 93 ASP A N 1
ATOM 678 C CA . ASP A 1 93 ? 12.759 1.274 -22.170 1.00 82.50 93 ASP A CA 1
ATOM 679 C C . ASP A 1 93 ? 11.663 0.389 -21.545 1.00 82.50 93 ASP A C 1
ATOM 681 O O . ASP A 1 93 ? 11.954 -0.549 -20.796 1.00 82.50 93 ASP A O 1
ATOM 685 N N . LEU A 1 94 ? 10.395 0.695 -21.842 1.00 88.50 94 LEU A N 1
ATOM 686 C CA . LEU A 1 94 ? 9.229 -0.038 -21.343 1.00 88.50 94 LEU A CA 1
ATOM 687 C C . LEU A 1 94 ? 8.244 -0.336 -22.476 1.00 88.50 94 LEU A C 1
ATOM 689 O O . LEU A 1 94 ? 7.727 0.587 -23.107 1.00 88.50 94 LEU A O 1
ATOM 693 N N . ASP A 1 95 ? 7.895 -1.611 -22.620 1.00 86.50 95 ASP A N 1
ATOM 694 C CA . ASP A 1 95 ? 6.813 -2.097 -23.471 1.00 86.50 95 ASP A CA 1
ATOM 695 C C . ASP A 1 95 ? 5.682 -2.665 -22.606 1.00 86.50 95 ASP A C 1
ATOM 697 O O . ASP A 1 95 ? 5.901 -3.570 -21.802 1.00 86.50 95 ASP A O 1
ATOM 701 N N . MET A 1 96 ? 4.455 -2.167 -22.778 1.00 87.56 96 MET A N 1
ATOM 702 C CA . MET A 1 96 ? 3.290 -2.629 -22.015 1.00 87.56 96 MET A CA 1
ATOM 703 C C . MET A 1 96 ? 2.169 -3.101 -22.941 1.00 87.56 96 MET A C 1
ATOM 705 O O . MET A 1 96 ? 1.699 -2.363 -23.811 1.00 87.56 96 MET A O 1
ATOM 709 N N . ALA A 1 97 ? 1.725 -4.343 -22.750 1.00 83.00 97 ALA A N 1
ATOM 710 C CA . ALA A 1 97 ? 0.636 -4.932 -23.513 1.00 83.00 97 ALA A CA 1
ATOM 711 C C . ALA A 1 97 ? -0.739 -4.363 -23.096 1.00 83.00 97 ALA A C 1
ATOM 713 O O . ALA A 1 97 ? -0.941 -4.002 -21.934 1.00 83.00 97 ALA A O 1
ATOM 714 N N . PRO A 1 98 ? -1.730 -4.340 -24.010 1.00 68.50 98 PRO A N 1
ATOM 715 C CA . PRO A 1 98 ? -3.118 -4.067 -23.644 1.00 68.50 98 PRO A CA 1
ATOM 716 C C . PRO A 1 98 ? -3.586 -5.054 -22.566 1.00 68.50 98 PRO A C 1
ATOM 718 O O . PRO A 1 98 ? -3.288 -6.243 -22.676 1.00 68.50 98 PRO A O 1
ATOM 721 N N . GLU A 1 99 ? -4.331 -4.569 -21.568 1.00 75.19 99 GLU A N 1
ATOM 722 C CA . GLU A 1 99 ? -4.838 -5.335 -20.405 1.00 75.19 99 GLU A CA 1
ATOM 723 C C . GLU A 1 99 ? -3.807 -5.650 -19.305 1.00 75.19 99 GLU A C 1
ATOM 725 O O . GLU A 1 99 ? -4.149 -6.311 -18.323 1.00 75.19 99 GLU A O 1
ATOM 730 N N . ALA A 1 100 ? -2.567 -5.173 -19.424 1.00 78.62 100 ALA A N 1
ATOM 731 C CA . ALA A 1 100 ? -1.650 -5.132 -18.289 1.00 78.62 100 ALA A CA 1
ATOM 732 C C . ALA A 1 100 ? -2.082 -4.054 -17.281 1.00 78.62 100 ALA A C 1
ATOM 734 O O . ALA A 1 100 ? -2.545 -2.979 -17.674 1.00 78.62 100 ALA A O 1
ATOM 735 N N . VAL A 1 101 ? -1.915 -4.336 -15.987 1.00 73.06 101 VAL A N 1
ATOM 736 C CA . VAL A 1 101 ? -2.239 -3.402 -14.901 1.00 73.06 101 VAL A CA 1
ATOM 737 C C . VAL A 1 101 ? -0.961 -3.047 -14.154 1.00 73.06 101 VAL A C 1
ATOM 739 O O . VAL A 1 101 ? -0.281 -3.920 -13.617 1.00 73.06 101 VAL A O 1
ATOM 742 N N . PHE A 1 102 ? -0.653 -1.756 -14.111 1.00 81.00 102 PHE A N 1
ATOM 743 C CA . PHE A 1 102 ? 0.437 -1.199 -13.321 1.00 81.00 102 PHE A CA 1
ATOM 744 C C . PHE A 1 102 ? -0.119 -0.163 -12.343 1.00 81.00 102 PHE A C 1
ATOM 746 O O . PHE A 1 102 ? -0.871 0.722 -12.755 1.00 81.00 102 PHE A O 1
ATOM 753 N N . THR A 1 103 ? 0.288 -0.257 -11.078 1.00 71.62 103 THR A N 1
ATOM 754 C CA . THR A 1 103 ? -0.088 0.677 -10.012 1.00 71.62 103 THR A CA 1
ATOM 755 C C . THR A 1 103 ? 1.163 1.108 -9.247 1.00 71.62 103 THR A C 1
ATOM 757 O O . THR A 1 103 ? 1.766 0.302 -8.544 1.00 71.62 103 THR A O 1
ATOM 760 N N . GLY A 1 104 ? 1.558 2.376 -9.365 1.00 75.69 104 GLY A N 1
ATOM 761 C CA . GLY A 1 104 ? 2.706 2.930 -8.644 1.00 75.69 104 GLY A CA 1
ATOM 762 C C . GLY A 1 104 ? 3.440 4.014 -9.430 1.00 75.69 104 GLY A C 1
ATOM 763 O O . GLY A 1 104 ? 2.866 4.645 -10.321 1.00 75.69 104 GLY A O 1
ATOM 764 N N . VAL A 1 105 ? 4.716 4.226 -9.101 1.00 77.88 105 VAL A N 1
ATOM 765 C CA . VAL A 1 105 ? 5.554 5.273 -9.702 1.00 77.88 105 VAL A CA 1
ATOM 766 C C . VAL A 1 105 ? 6.414 4.687 -10.813 1.00 77.88 105 VAL A C 1
ATOM 768 O O . VAL A 1 105 ? 7.087 3.677 -10.636 1.00 77.88 105 VAL A O 1
ATOM 771 N N . MET A 1 106 ? 6.432 5.343 -11.969 1.00 83.69 106 MET A N 1
ATOM 772 C CA . MET A 1 106 ? 7.195 4.893 -13.127 1.00 83.69 106 MET A CA 1
ATOM 773 C C . MET A 1 106 ? 8.128 5.993 -13.620 1.00 83.69 106 MET A C 1
ATOM 775 O O . MET A 1 106 ? 7.695 7.087 -13.979 1.00 83.69 106 MET A O 1
ATOM 779 N N . LYS A 1 107 ? 9.422 5.684 -13.664 1.00 81.56 107 LYS A N 1
ATOM 780 C CA . LYS A 1 107 ? 10.478 6.541 -14.196 1.00 81.56 107 LYS A CA 1
ATOM 781 C C . LYS A 1 107 ? 11.037 5.883 -15.449 1.00 81.56 107 LYS A C 1
ATOM 783 O O . LYS A 1 107 ? 11.791 4.919 -15.364 1.00 81.56 107 LYS A O 1
ATOM 788 N N . ILE A 1 108 ? 10.645 6.412 -16.605 1.00 80.88 108 ILE A N 1
ATOM 789 C CA . ILE A 1 108 ? 11.198 6.022 -17.904 1.00 80.88 108 ILE A CA 1
ATOM 790 C C . ILE A 1 108 ? 12.123 7.135 -18.371 1.00 80.88 108 ILE A C 1
ATOM 792 O O . ILE A 1 108 ? 11.697 8.286 -18.498 1.00 80.88 108 ILE A O 1
ATOM 796 N N . GLY A 1 109 ? 13.388 6.821 -18.623 1.00 70.62 109 GLY A N 1
ATOM 797 C CA . GLY A 1 109 ? 14.316 7.832 -19.102 1.00 70.62 109 GLY A CA 1
ATOM 798 C C . GLY A 1 109 ? 15.759 7.375 -19.190 1.00 70.62 109 GLY A C 1
ATOM 799 O O . GLY A 1 109 ? 16.131 6.260 -18.838 1.00 70.62 109 GLY A O 1
ATOM 800 N N . SER A 1 110 ? 16.600 8.280 -19.683 1.00 43.44 110 SER A N 1
ATOM 801 C CA . SER A 1 110 ? 18.033 8.048 -19.777 1.00 43.44 110 SER A CA 1
ATOM 802 C C . SER A 1 110 ? 18.641 7.964 -18.379 1.00 43.44 110 SER A C 1
ATOM 804 O O . SER A 1 110 ? 18.946 8.993 -17.772 1.00 43.44 110 SER A O 1
ATOM 806 N N . ILE A 1 111 ? 18.877 6.745 -17.900 1.00 45.50 111 ILE A N 1
ATOM 807 C CA . ILE A 1 111 ? 19.949 6.479 -16.941 1.00 45.50 111 ILE A CA 1
ATOM 808 C C . ILE A 1 111 ? 21.201 7.148 -17.535 1.00 45.50 111 ILE A C 1
ATOM 810 O O . ILE A 1 111 ? 21.507 6.891 -18.707 1.00 45.50 111 ILE A O 1
ATOM 814 N N . PRO A 1 112 ? 21.888 8.062 -16.824 1.00 36.53 112 PRO A N 1
ATOM 815 C CA . PRO A 1 112 ? 23.137 8.616 -17.314 1.00 36.53 112 PRO A CA 1
ATOM 816 C C . PRO A 1 112 ? 24.106 7.457 -17.529 1.00 36.53 112 PRO A C 1
ATOM 818 O O . PRO A 1 112 ? 24.588 6.860 -16.570 1.00 36.53 112 PRO A O 1
ATOM 821 N N . ASP A 1 113 ? 24.370 7.128 -18.791 1.00 39.16 113 ASP A N 1
ATOM 822 C CA . ASP A 1 113 ? 25.473 6.253 -19.160 1.00 39.16 113 ASP A CA 1
ATOM 823 C C . ASP A 1 113 ? 26.752 6.875 -18.570 1.00 39.16 113 ASP A C 1
ATOM 825 O O . ASP A 1 113 ? 27.073 8.024 -18.906 1.00 39.16 113 ASP A O 1
ATOM 829 N N . PRO A 1 114 ? 27.509 6.181 -17.701 1.00 42.97 114 PRO A N 1
ATOM 830 C CA . PRO A 1 114 ? 28.732 6.735 -17.127 1.00 42.97 114 PRO A CA 1
ATOM 831 C C . PRO A 1 114 ? 29.863 6.929 -18.158 1.00 42.97 114 PRO A C 1
ATOM 833 O O . PRO A 1 114 ? 30.946 7.393 -17.800 1.00 42.97 114 PRO A O 1
ATOM 836 N N . GLU A 1 115 ? 29.631 6.663 -19.448 1.00 40.94 115 GLU A N 1
ATOM 837 C CA . GLU A 1 115 ? 30.626 6.812 -20.509 1.00 40.94 115 GLU A CA 1
ATOM 838 C C . GLU A 1 115 ? 30.119 7.604 -21.722 1.00 40.94 115 GLU A C 1
ATOM 840 O O . GLU A 1 115 ? 29.908 7.063 -22.803 1.00 40.94 115 GLU A O 1
ATOM 845 N N . ARG A 1 116 ? 30.027 8.934 -21.596 1.00 37.75 116 ARG A N 1
ATOM 846 C CA . ARG A 1 116 ?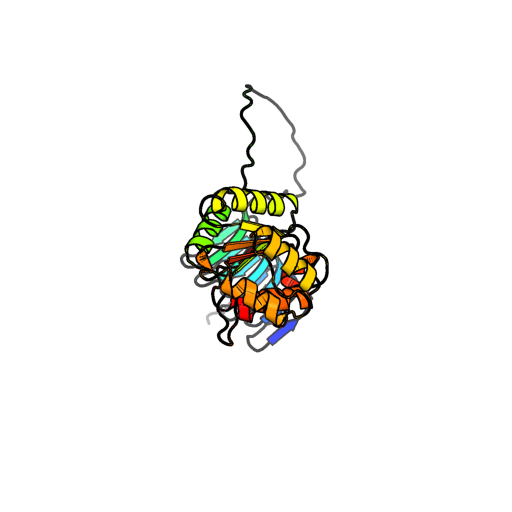 30.309 9.842 -22.728 1.00 37.75 116 ARG A CA 1
ATOM 847 C C . ARG A 1 116 ? 30.716 11.232 -22.240 1.00 37.75 116 ARG A C 1
ATOM 849 O O . ARG A 1 116 ? 29.909 12.139 -22.071 1.00 37.75 116 ARG A O 1
ATOM 856 N N . LYS A 1 117 ? 32.022 11.395 -22.013 1.00 40.16 117 LYS A N 1
ATOM 857 C CA . LYS A 1 117 ? 32.672 12.708 -21.909 1.00 40.16 117 LYS A CA 1
ATOM 858 C C . LYS A 1 117 ? 32.715 13.387 -23.281 1.00 40.16 117 LYS A C 1
ATOM 860 O O . LYS A 1 117 ? 32.962 12.720 -24.280 1.00 40.16 117 LYS A O 1
ATOM 865 N N . ASN A 1 118 ? 32.630 14.718 -23.226 1.00 32.16 118 ASN A N 1
ATOM 866 C CA . ASN A 1 118 ? 32.930 15.725 -24.254 1.00 32.16 118 ASN A CA 1
ATOM 867 C C . ASN A 1 118 ? 31.729 16.161 -25.112 1.00 32.16 118 ASN A C 1
ATOM 869 O O . ASN A 1 118 ? 31.457 15.586 -26.155 1.00 32.16 118 ASN A O 1
ATOM 873 N N . GLU A 1 119 ? 31.031 17.226 -24.700 1.00 32.28 119 GLU A N 1
ATOM 874 C CA . GLU A 1 119 ? 31.351 18.615 -25.089 1.00 32.28 119 GLU A CA 1
ATOM 875 C C . GLU A 1 119 ? 30.317 19.604 -24.507 1.00 32.28 119 GLU A C 1
ATOM 877 O O . GLU A 1 119 ? 29.115 19.511 -24.742 1.00 32.28 119 GLU A O 1
ATOM 882 N N . SER A 1 120 ? 30.808 20.563 -23.722 1.00 38.59 120 SER A N 1
ATOM 883 C CA . SER A 1 120 ? 30.084 21.743 -23.219 1.00 38.59 120 SER A CA 1
ATOM 884 C C . SER A 1 120 ? 30.364 22.955 -24.141 1.00 38.59 120 SER A C 1
ATOM 886 O O . SER A 1 120 ? 31.334 22.911 -24.894 1.00 38.59 120 SER A O 1
ATOM 888 N N . PRO A 1 121 ? 29.772 24.148 -23.921 1.00 53.47 121 PRO A N 1
ATOM 889 C CA . PRO A 1 121 ? 28.347 24.488 -23.862 1.00 53.47 121 PRO A CA 1
ATOM 890 C C . PRO A 1 121 ? 28.021 25.807 -24.634 1.00 53.47 121 PRO A C 1
ATOM 892 O O . PRO A 1 121 ? 28.897 26.459 -25.195 1.00 53.47 121 PRO A O 1
ATOM 895 N N . ALA A 1 122 ? 26.760 26.254 -24.501 1.00 30.78 122 ALA A N 1
ATOM 896 C CA . ALA A 1 122 ? 26.246 27.639 -24.577 1.00 30.78 122 ALA A CA 1
ATOM 897 C C . ALA A 1 122 ? 25.549 28.099 -25.878 1.00 30.78 122 ALA A C 1
ATOM 899 O O . ALA A 1 122 ? 26.176 28.267 -26.916 1.00 30.78 122 ALA A O 1
ATOM 900 N N . ARG A 1 123 ? 24.277 28.532 -25.764 1.00 30.16 123 ARG A N 1
ATOM 901 C CA . ARG A 1 123 ? 23.933 29.955 -25.532 1.00 30.16 123 ARG A CA 1
ATOM 902 C C . ARG A 1 123 ? 22.425 30.183 -25.317 1.00 30.16 123 ARG A C 1
ATOM 904 O O . ARG A 1 123 ? 21.583 29.664 -26.035 1.00 30.16 123 ARG A O 1
ATOM 911 N N . SER A 1 124 ? 22.152 31.023 -24.320 1.00 41.03 124 SER A N 1
ATOM 912 C CA . SER A 1 124 ? 20.882 31.499 -23.755 1.00 41.03 124 SER A CA 1
ATOM 913 C C . SER A 1 124 ? 19.898 32.208 -24.695 1.00 41.03 124 SER A C 1
ATOM 915 O O . SER A 1 124 ? 20.322 32.830 -25.671 1.00 41.03 124 SER A O 1
ATOM 917 N N . LYS A 1 125 ? 18.638 32.315 -24.231 1.00 29.55 125 LYS A N 1
ATOM 918 C CA . LYS A 1 125 ? 17.835 33.553 -23.987 1.00 29.55 125 LYS A CA 1
ATOM 919 C C . LYS A 1 125 ? 16.390 33.143 -23.615 1.00 29.55 125 LYS A C 1
ATOM 921 O O . LYS A 1 125 ? 15.921 32.173 -24.181 1.00 29.55 125 LYS A O 1
ATOM 926 N N . LYS A 1 126 ? 15.587 33.817 -22.783 1.00 28.69 126 LYS A N 1
ATOM 927 C CA . LYS A 1 126 ? 15.684 34.962 -21.852 1.00 28.69 126 LYS A CA 1
ATOM 928 C C . LYS A 1 126 ? 14.289 35.080 -21.181 1.00 28.69 126 LYS A C 1
ATOM 930 O O . LYS A 1 126 ? 13.329 34.997 -21.931 1.00 28.69 126 LYS A O 1
ATOM 935 N N . THR A 1 127 ? 14.251 35.387 -19.872 1.00 26.30 127 THR A N 1
ATOM 936 C CA . THR A 1 127 ? 13.340 36.367 -19.204 1.00 26.30 127 THR A CA 1
ATOM 937 C C . THR A 1 127 ? 11.827 36.011 -19.183 1.00 26.30 127 THR A C 1
ATOM 939 O O . THR A 1 127 ? 11.293 35.547 -20.169 1.00 26.30 127 THR A O 1
ATOM 942 N N . GLU A 1 128 ? 11.042 36.133 -18.106 1.00 27.86 128 GLU A N 1
ATOM 943 C CA . GLU A 1 128 ? 10.848 37.270 -17.201 1.00 27.86 128 GLU A CA 1
ATOM 944 C C . GLU A 1 128 ? 9.992 36.863 -15.982 1.00 27.86 128 GLU A C 1
ATOM 946 O O . GLU A 1 128 ? 9.251 35.884 -16.000 1.00 27.86 128 GLU A O 1
ATOM 951 N N . THR A 1 129 ? 10.132 37.653 -14.929 1.00 32.94 129 THR A N 1
ATOM 952 C CA . THR A 1 129 ? 9.577 37.574 -13.576 1.00 32.94 129 THR A CA 1
ATOM 953 C C . THR A 1 129 ? 8.050 37.737 -13.508 1.00 32.94 129 THR A C 1
ATOM 955 O O . THR A 1 129 ? 7.522 38.685 -14.080 1.00 32.94 129 THR A O 1
ATOM 958 N N . ALA A 1 130 ? 7.363 36.936 -12.681 1.00 28.81 130 ALA A N 1
ATOM 959 C CA . ALA A 1 130 ? 6.150 37.358 -11.967 1.00 28.81 130 ALA A CA 1
ATOM 960 C C . ALA A 1 130 ? 5.905 36.465 -10.738 1.00 28.81 130 ALA A C 1
ATOM 962 O O . ALA A 1 130 ? 5.667 35.266 -10.855 1.00 28.81 130 ALA A O 1
ATOM 963 N N . SER A 1 131 ? 5.970 37.066 -9.552 1.00 43.25 131 SER A N 1
ATOM 964 C CA . SER A 1 131 ? 5.591 36.451 -8.282 1.00 43.25 131 SER A CA 1
ATOM 965 C C . SER A 1 131 ? 4.075 36.266 -8.216 1.00 43.25 131 SER A C 1
ATOM 967 O O . SER A 1 131 ? 3.351 37.259 -8.217 1.00 43.25 131 SER A O 1
ATOM 969 N N . ILE A 1 132 ? 3.599 35.024 -8.095 1.00 34.34 132 ILE A N 1
ATOM 970 C CA . ILE A 1 132 ? 2.248 34.699 -7.615 1.00 34.34 132 ILE A CA 1
ATOM 971 C C . ILE A 1 132 ? 2.359 33.420 -6.774 1.00 34.34 132 ILE A C 1
ATOM 973 O O . ILE A 1 132 ? 2.856 32.411 -7.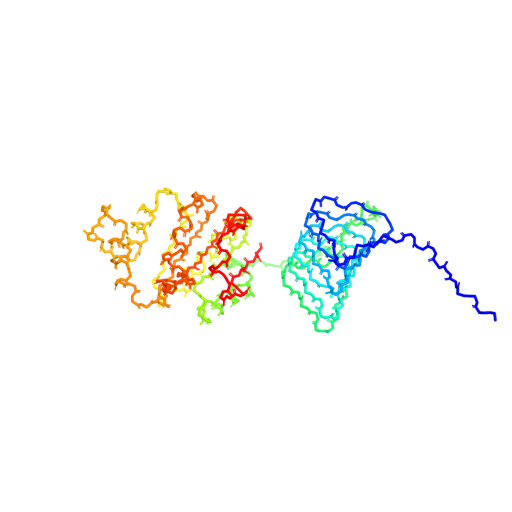259 1.00 34.34 132 ILE A O 1
ATOM 977 N N . ASN A 1 133 ? 1.957 33.525 -5.504 1.00 32.84 133 ASN A N 1
ATOM 978 C CA . ASN A 1 133 ? 1.812 32.484 -4.479 1.00 32.84 133 ASN A CA 1
ATOM 979 C C . ASN A 1 133 ? 2.086 31.040 -4.924 1.00 32.84 133 ASN A C 1
ATOM 981 O O . ASN A 1 133 ? 1.220 30.379 -5.495 1.00 32.84 133 ASN A O 1
ATOM 985 N N . THR A 1 134 ? 3.249 30.525 -4.535 1.00 31.09 134 THR A N 1
ATOM 986 C CA . THR A 1 134 ? 3.611 29.109 -4.611 1.00 31.09 134 THR A CA 1
ATOM 987 C C . THR A 1 134 ? 2.803 28.313 -3.576 1.00 31.09 134 THR A C 1
ATOM 989 O O . THR A 1 134 ? 3.318 27.882 -2.548 1.00 31.09 134 THR A O 1
ATOM 992 N N . LYS A 1 135 ? 1.494 28.154 -3.817 1.00 36.09 135 LYS A N 1
ATOM 993 C CA . LYS A 1 135 ? 0.741 27.022 -3.274 1.00 36.09 135 LYS A CA 1
ATOM 994 C C . LYS A 1 135 ? 1.215 25.798 -4.045 1.00 36.09 135 LYS A C 1
ATOM 996 O O . LYS A 1 135 ? 1.114 25.737 -5.264 1.00 36.09 135 LYS A O 1
ATOM 1001 N N . ILE A 1 136 ? 1.841 24.922 -3.282 1.00 35.94 136 ILE A N 1
ATOM 1002 C CA . ILE A 1 136 ? 2.556 23.716 -3.659 1.00 35.94 136 ILE A CA 1
ATOM 1003 C C . ILE A 1 136 ? 1.751 22.894 -4.675 1.00 35.94 136 ILE A C 1
ATOM 1005 O O . ILE A 1 136 ? 0.628 22.478 -4.402 1.00 35.94 136 ILE A O 1
ATOM 1009 N N . SER A 1 137 ? 2.355 22.666 -5.840 1.00 35.22 137 SER A N 1
ATOM 1010 C CA . SER A 1 137 ? 1.946 21.659 -6.815 1.00 35.22 137 SER A CA 1
ATOM 1011 C C . SER A 1 137 ? 2.280 20.271 -6.259 1.00 35.22 137 SER A C 1
ATOM 1013 O O . SER A 1 137 ? 3.285 19.684 -6.642 1.00 35.22 137 SER A O 1
ATOM 1015 N N . LEU A 1 138 ? 1.489 19.779 -5.306 1.00 43.22 138 LEU A N 1
ATOM 1016 C CA . LEU A 1 138 ? 1.436 18.350 -4.999 1.00 43.22 138 LEU A CA 1
ATOM 1017 C C . LEU A 1 138 ? 0.364 17.728 -5.892 1.00 43.22 138 LEU A C 1
ATOM 1019 O O . LEU A 1 138 ? -0.709 18.292 -6.099 1.00 43.22 138 LEU A O 1
ATOM 1023 N N . GLU A 1 139 ? 0.752 16.625 -6.508 1.00 49.75 139 GLU A N 1
ATOM 1024 C CA . GLU A 1 139 ? 0.207 16.026 -7.718 1.00 49.75 139 GLU A CA 1
ATOM 1025 C C . GLU A 1 139 ? -1.324 15.912 -7.758 1.00 49.75 139 GLU A C 1
ATOM 1027 O O . GLU A 1 139 ? -1.957 15.226 -6.956 1.00 49.75 139 GLU A O 1
ATOM 1032 N N . SER A 1 140 ? -1.929 16.557 -8.758 1.00 53.69 140 SER A N 1
ATOM 1033 C CA . SER A 1 140 ? -3.383 16.606 -8.947 1.00 53.69 140 SER A CA 1
ATOM 1034 C C . SER A 1 140 ? -4.029 15.240 -9.212 1.00 53.69 140 SER A C 1
ATOM 1036 O O . SER A 1 140 ? -5.243 15.145 -9.159 1.00 53.69 140 SER A O 1
ATOM 1038 N N . SER A 1 141 ? -3.271 14.180 -9.492 1.00 55.84 141 SER A N 1
ATOM 1039 C CA . SER A 1 141 ? -3.811 12.825 -9.679 1.00 55.84 141 SER A CA 1
ATOM 1040 C C . SER A 1 141 ? -3.989 12.073 -8.360 1.00 55.84 141 SER A C 1
ATOM 1042 O O . SER A 1 141 ? -5.035 11.463 -8.146 1.00 55.84 141 SER A O 1
ATOM 1044 N N . VAL A 1 142 ? -2.997 12.125 -7.465 1.00 60.62 142 VAL A N 1
ATOM 1045 C CA . VAL A 1 142 ? -3.028 11.367 -6.203 1.00 60.62 142 VAL A CA 1
ATOM 1046 C C . VAL A 1 142 ? -4.050 11.959 -5.243 1.00 60.62 142 VAL A C 1
ATOM 1048 O O . VAL A 1 142 ? -4.819 11.230 -4.618 1.00 60.62 142 VAL A O 1
ATOM 1051 N N . PHE A 1 143 ? -4.116 13.290 -5.182 1.00 64.75 143 PHE A N 1
ATOM 1052 C CA . PHE A 1 143 ? -5.119 13.983 -4.385 1.00 64.75 143 PHE A CA 1
ATOM 1053 C C . PHE A 1 143 ? -6.543 13.646 -4.851 1.00 64.75 143 PHE A C 1
ATOM 1055 O O . PHE A 1 143 ? -7.373 13.275 -4.028 1.00 64.75 143 PHE A O 1
ATOM 1062 N N . GLU A 1 144 ? -6.813 13.679 -6.161 1.00 65.38 144 GLU A N 1
ATOM 1063 C CA . GLU A 1 144 ? -8.123 13.313 -6.725 1.00 65.38 144 GLU A CA 1
ATOM 1064 C C . GLU A 1 144 ? -8.481 11.844 -6.458 1.00 65.38 144 GLU A C 1
ATOM 1066 O O . GLU A 1 144 ? -9.624 11.546 -6.114 1.00 65.38 144 GLU A O 1
ATOM 1071 N N . GLY A 1 145 ? -7.507 10.928 -6.526 1.00 64.31 145 GLY A N 1
ATOM 1072 C CA . GLY A 1 145 ? -7.697 9.527 -6.135 1.00 64.31 145 GLY A CA 1
ATOM 1073 C C . GLY A 1 145 ? -8.085 9.371 -4.662 1.00 64.31 145 GLY A C 1
ATOM 1074 O O . GLY A 1 145 ? -8.991 8.608 -4.331 1.00 64.31 145 GLY A O 1
ATOM 1075 N N . LEU A 1 146 ? -7.471 10.157 -3.776 1.00 68.00 146 LEU A N 1
ATOM 1076 C CA . LEU A 1 146 ? -7.770 10.145 -2.344 1.00 68.00 146 LEU A CA 1
ATOM 1077 C C . LEU A 1 146 ? -9.158 10.721 -2.041 1.00 68.00 146 LEU A C 1
ATOM 1079 O O . LEU A 1 146 ? -9.915 10.149 -1.255 1.00 68.00 146 LEU A O 1
ATOM 1083 N N . ILE A 1 147 ? -9.528 11.818 -2.709 1.00 68.56 147 ILE A N 1
ATOM 1084 C CA . ILE A 1 147 ? -10.880 12.380 -2.628 1.00 68.56 147 ILE A CA 1
ATOM 1085 C C . ILE A 1 147 ? -11.910 11.377 -3.152 1.00 68.56 147 ILE A C 1
ATOM 1087 O O . ILE A 1 147 ? -12.956 11.205 -2.521 1.00 68.56 147 ILE A O 1
ATOM 1091 N N . ALA A 1 148 ? -11.621 10.686 -4.256 1.00 65.19 148 ALA A N 1
ATOM 1092 C CA . ALA A 1 148 ? -12.495 9.664 -4.820 1.00 65.19 148 ALA A CA 1
ATOM 1093 C C . ALA A 1 148 ? -12.670 8.467 -3.872 1.00 65.19 148 ALA A C 1
ATOM 1095 O O . ALA A 1 148 ? -13.802 8.040 -3.667 1.00 65.19 148 ALA A O 1
ATOM 1096 N N . ALA A 1 149 ? -11.601 7.984 -3.232 1.00 64.56 149 ALA A N 1
ATOM 1097 C CA . ALA A 1 149 ? -11.665 6.892 -2.257 1.00 64.56 149 ALA A CA 1
ATOM 1098 C C . ALA A 1 149 ? -12.462 7.284 -0.995 1.00 64.56 149 ALA A C 1
ATOM 1100 O O . ALA A 1 149 ? -13.378 6.573 -0.574 1.00 64.56 149 ALA A O 1
ATOM 1101 N N . LEU A 1 150 ? -12.203 8.472 -0.434 1.00 67.38 150 LEU A N 1
ATOM 1102 C CA . LEU A 1 150 ? -12.956 8.986 0.720 1.00 67.38 150 LEU A CA 1
ATOM 1103 C C . LEU A 1 150 ? -14.435 9.235 0.386 1.00 67.38 150 LEU A C 1
ATOM 1105 O O . LEU A 1 150 ? -15.315 8.968 1.208 1.00 67.38 150 LEU A O 1
ATOM 1109 N N . SER A 1 151 ? -14.721 9.726 -0.822 1.00 62.94 151 SER A N 1
ATOM 1110 C CA . SER A 1 151 ? -16.089 9.956 -1.307 1.00 62.94 151 SER A CA 1
ATOM 1111 C C . SER A 1 151 ? -16.803 8.654 -1.683 1.00 62.94 151 SER A C 1
ATOM 1113 O O . SER A 1 151 ? -18.022 8.570 -1.546 1.00 62.94 151 SER A O 1
ATOM 1115 N N . GLY A 1 152 ? -16.048 7.638 -2.109 1.00 59.19 152 GLY A N 1
ATOM 1116 C CA . GLY A 1 152 ? -16.515 6.301 -2.480 1.00 59.19 152 GLY A CA 1
ATOM 1117 C C . GLY A 1 152 ? -16.958 5.439 -1.297 1.00 59.19 152 GLY A C 1
ATOM 1118 O O . GLY A 1 152 ? -17.614 4.421 -1.502 1.00 59.19 152 GLY A O 1
ATOM 1119 N N . GLY A 1 153 ? -16.683 5.877 -0.064 1.00 61.22 153 GLY A N 1
ATOM 1120 C CA . GLY A 1 153 ? -17.173 5.233 1.155 1.00 61.22 153 GLY A CA 1
ATOM 1121 C C . GLY A 1 153 ? -16.139 4.395 1.900 1.00 61.22 153 GLY A C 1
ATOM 1122 O O . GLY A 1 153 ? -16.503 3.763 2.893 1.00 61.22 153 GLY A O 1
ATOM 1123 N N . SER A 1 154 ? -14.871 4.423 1.489 1.00 66.12 154 SER A N 1
ATOM 1124 C CA . SER A 1 154 ? -13.801 3.729 2.199 1.00 66.12 154 SER A CA 1
ATOM 1125 C C . SER A 1 154 ? -13.630 4.301 3.611 1.00 66.12 154 SER A C 1
ATOM 1127 O O . SER A 1 154 ? -13.464 5.506 3.814 1.00 66.12 154 SER A O 1
ATOM 1129 N N . SER A 1 155 ? -13.713 3.427 4.616 1.00 69.44 155 SER A N 1
ATOM 1130 C CA . SER A 1 155 ? -13.643 3.802 6.036 1.00 69.44 155 SER A CA 1
ATOM 1131 C C . SER A 1 155 ? -12.217 3.902 6.569 1.00 69.44 155 SER A C 1
ATOM 1133 O O . SER A 1 155 ? -12.006 4.454 7.646 1.00 69.44 155 SER A O 1
ATOM 1135 N N . LEU A 1 156 ? -11.245 3.365 5.835 1.00 77.38 156 LEU A N 1
ATOM 1136 C CA . LEU A 1 156 ? -9.843 3.341 6.215 1.00 77.38 156 LEU A CA 1
ATOM 1137 C C . LEU A 1 156 ? -8.979 3.531 4.974 1.00 77.38 156 LEU A C 1
ATOM 1139 O O . LEU A 1 156 ? -9.087 2.736 4.051 1.00 77.38 156 LEU A O 1
ATOM 1143 N N . ILE A 1 157 ? -8.117 4.541 4.976 1.00 80.50 157 ILE A N 1
ATOM 1144 C CA . ILE A 1 157 ? -7.130 4.796 3.926 1.00 80.50 157 ILE A CA 1
ATOM 1145 C C . ILE A 1 157 ? -5.751 4.864 4.567 1.00 80.50 157 ILE A C 1
ATOM 1147 O O . ILE A 1 157 ? -5.576 5.464 5.626 1.00 80.50 157 ILE A O 1
ATOM 1151 N N . MET A 1 158 ? -4.765 4.259 3.926 1.00 79.56 158 MET A N 1
ATOM 1152 C CA . MET A 1 158 ? -3.369 4.331 4.308 1.00 79.56 158 MET A CA 1
ATOM 1153 C C . MET A 1 158 ? -2.598 5.128 3.264 1.00 79.56 158 MET A C 1
ATOM 1155 O O . MET A 1 158 ? -2.726 4.886 2.070 1.00 79.56 158 MET A O 1
ATOM 1159 N N . ILE A 1 159 ? -1.788 6.064 3.734 1.00 81.31 159 ILE A N 1
ATOM 1160 C CA . ILE A 1 159 ? -0.848 6.842 2.945 1.00 81.31 159 ILE A CA 1
ATOM 1161 C C . ILE A 1 159 ? 0.553 6.469 3.421 1.00 81.31 159 ILE A C 1
ATOM 1163 O O . ILE A 1 159 ? 0.906 6.698 4.583 1.00 81.31 159 ILE A O 1
ATOM 1167 N N . ILE A 1 160 ? 1.348 5.896 2.529 1.00 81.12 160 ILE A N 1
ATOM 1168 C CA . ILE A 1 160 ? 2.733 5.520 2.786 1.00 81.12 160 ILE A CA 1
ATOM 1169 C C . ILE A 1 160 ? 3.624 6.480 2.006 1.00 81.12 160 ILE A C 1
ATOM 1171 O O . ILE A 1 160 ? 3.530 6.565 0.790 1.00 81.12 160 ILE A O 1
ATOM 1175 N N . SER A 1 161 ? 4.468 7.221 2.716 1.00 74.81 161 SER A N 1
ATOM 1176 C CA . SER A 1 161 ? 5.483 8.096 2.127 1.00 74.81 161 SER A CA 1
ATOM 1177 C C . SER A 1 161 ? 6.635 8.265 3.108 1.00 74.81 161 SER A C 1
ATOM 1179 O O . SER A 1 161 ? 6.428 8.479 4.311 1.00 74.81 161 SER A O 1
ATOM 1181 N N . ASP A 1 162 ? 7.863 8.189 2.609 1.00 70.38 162 ASP A N 1
ATOM 1182 C CA . ASP A 1 162 ? 9.057 8.469 3.408 1.00 70.38 162 ASP A CA 1
ATOM 1183 C C . ASP A 1 162 ? 9.357 9.969 3.527 1.00 70.38 162 ASP A C 1
ATOM 1185 O O . ASP A 1 162 ? 10.094 10.384 4.432 1.00 70.38 162 ASP A O 1
ATOM 1189 N N . ASP A 1 163 ? 8.750 10.804 2.679 1.00 75.62 163 ASP A N 1
ATOM 1190 C CA . ASP A 1 163 ? 8.914 12.249 2.737 1.00 75.62 163 ASP A CA 1
ATOM 1191 C C . ASP A 1 163 ? 7.937 12.875 3.750 1.00 75.62 163 ASP A C 1
ATOM 1193 O O . ASP A 1 163 ? 6.722 12.981 3.566 1.00 75.62 163 ASP A O 1
ATOM 1197 N N . LYS A 1 164 ? 8.494 13.354 4.867 1.00 67.56 164 LYS A N 1
ATOM 1198 C CA . LYS A 1 164 ? 7.724 14.030 5.922 1.00 67.56 164 LYS A CA 1
ATOM 1199 C C . LYS A 1 164 ? 7.056 15.320 5.444 1.00 67.56 164 LYS A C 1
ATOM 1201 O O . LYS A 1 164 ? 6.003 15.671 5.973 1.00 67.56 164 LYS A O 1
ATOM 1206 N N . HIS A 1 165 ? 7.663 16.050 4.510 1.00 70.00 165 HIS A N 1
ATOM 1207 C CA . HIS A 1 165 ? 7.074 17.263 3.953 1.00 70.00 165 HIS A CA 1
ATOM 1208 C C . HIS A 1 165 ? 5.871 16.935 3.070 1.00 70.00 165 HIS A C 1
ATOM 1210 O O . HIS A 1 165 ? 4.854 17.619 3.190 1.00 70.00 165 HIS A O 1
ATOM 1216 N N . GLU A 1 166 ? 5.945 15.875 2.262 1.00 70.94 166 GLU A N 1
ATOM 1217 C CA . GLU A 1 166 ? 4.817 15.421 1.438 1.00 70.94 166 GLU A CA 1
ATOM 1218 C C . GLU A 1 166 ? 3.641 14.970 2.301 1.00 70.94 166 GLU A C 1
ATOM 1220 O O . GLU A 1 166 ? 2.524 15.455 2.114 1.00 70.94 166 GLU A O 1
ATOM 1225 N N . ARG A 1 167 ? 3.890 14.140 3.325 1.00 71.31 167 ARG A N 1
ATOM 1226 C CA . ARG A 1 167 ? 2.837 13.696 4.256 1.00 71.31 167 ARG A CA 1
ATOM 1227 C C . ARG A 1 167 ? 2.160 14.854 4.970 1.00 71.31 167 ARG A C 1
ATOM 1229 O O . ARG A 1 167 ? 0.933 14.904 5.020 1.00 71.31 167 ARG A O 1
ATOM 1236 N N . ASN A 1 168 ? 2.941 15.786 5.515 1.00 72.94 168 ASN A N 1
ATOM 1237 C CA . ASN A 1 168 ? 2.391 16.929 6.241 1.00 72.94 168 ASN A CA 1
ATOM 1238 C C . ASN A 1 168 ? 1.580 17.829 5.305 1.00 72.94 168 ASN A C 1
ATOM 1240 O O . ASN A 1 168 ? 0.462 18.213 5.636 1.00 72.94 168 ASN A O 1
ATOM 1244 N N . SER A 1 169 ? 2.107 18.103 4.109 1.00 71.88 169 SER A N 1
ATOM 1245 C CA . SER A 1 169 ? 1.411 18.923 3.122 1.00 71.88 169 SER A CA 1
ATOM 1246 C C . SER A 1 169 ? 0.128 18.253 2.616 1.00 71.88 169 SER A C 1
ATOM 1248 O O . SER A 1 169 ? -0.864 18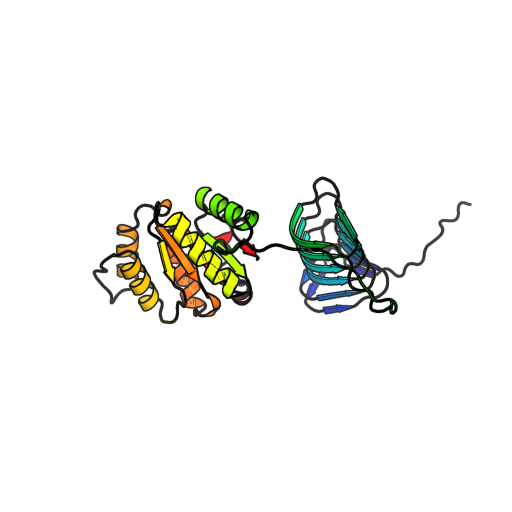.944 2.387 1.00 71.88 169 SER A O 1
ATOM 1250 N N . LEU A 1 170 ? 0.099 16.925 2.474 1.00 73.94 170 LEU A N 1
ATOM 1251 C CA . LEU A 1 170 ? -1.118 16.175 2.154 1.00 73.94 170 LEU A CA 1
ATOM 1252 C C . LEU A 1 170 ? -2.132 16.206 3.295 1.00 73.94 170 LEU A C 1
ATOM 1254 O O . LEU A 1 170 ? -3.304 16.469 3.041 1.00 73.94 170 LEU A O 1
ATOM 1258 N N . CYS A 1 171 ? -1.701 16.006 4.543 1.00 73.06 171 CYS A N 1
ATOM 1259 C CA . CYS A 1 171 ? -2.580 16.102 5.711 1.00 73.06 171 CYS A CA 1
ATOM 1260 C C . CYS A 1 171 ? -3.217 17.496 5.818 1.00 73.06 171 CYS A C 1
ATOM 1262 O O . CYS A 1 171 ? -4.424 17.605 6.034 1.00 73.06 171 CYS A O 1
ATOM 1264 N N . ASP A 1 172 ? -2.434 18.557 5.600 1.00 73.19 172 ASP A N 1
ATOM 1265 C CA . ASP A 1 172 ? -2.936 19.934 5.570 1.00 73.19 172 ASP A CA 1
ATOM 1266 C C . ASP A 1 172 ? -3.918 20.164 4.408 1.00 73.19 172 ASP A C 1
ATOM 1268 O O . ASP A 1 172 ? -4.962 20.790 4.596 1.00 73.19 172 ASP A O 1
ATOM 1272 N N . THR A 1 173 ? -3.638 19.617 3.222 1.00 74.00 173 THR A N 1
ATOM 1273 C CA . THR A 1 173 ? -4.525 19.757 2.052 1.00 74.00 173 THR A CA 1
ATOM 1274 C C . THR A 1 173 ? -5.844 19.003 2.252 1.00 74.00 173 THR A C 1
ATOM 1276 O O . THR A 1 173 ? -6.912 19.523 1.927 1.00 74.00 173 THR A O 1
ATOM 1279 N N . LEU A 1 174 ? -5.797 17.803 2.839 1.00 73.38 174 LEU A N 1
ATOM 1280 C CA . LEU A 1 174 ? -6.988 17.030 3.192 1.00 73.38 174 LEU A CA 1
ATOM 1281 C C . LEU A 1 174 ? -7.823 17.745 4.249 1.00 73.38 174 LEU A C 1
ATOM 1283 O O . LEU A 1 174 ? -9.045 17.810 4.116 1.00 73.38 174 LEU A O 1
ATOM 1287 N N . ARG A 1 175 ? -7.179 18.350 5.252 1.00 73.44 175 ARG A N 1
ATOM 1288 C CA . ARG A 1 175 ? -7.868 19.194 6.230 1.00 73.44 175 ARG A CA 1
ATOM 1289 C C . ARG A 1 175 ? -8.658 20.291 5.533 1.00 73.44 175 ARG A C 1
ATOM 1291 O O . ARG A 1 175 ? -9.865 20.394 5.723 1.00 73.44 175 ARG A O 1
ATOM 1298 N N . ASP A 1 176 ? -7.992 21.085 4.706 1.00 71.06 176 ASP A N 1
ATOM 1299 C CA . ASP A 1 176 ? -8.603 22.254 4.078 1.00 71.06 176 ASP A CA 1
ATOM 1300 C C . ASP A 1 176 ? -9.754 21.870 3.129 1.00 71.06 176 ASP A C 1
ATOM 1302 O O . ASP A 1 176 ? -10.701 22.641 2.962 1.00 71.06 176 ASP A O 1
ATOM 1306 N N . HIS A 1 177 ? -9.708 20.669 2.546 1.00 70.81 177 HIS A N 1
ATOM 1307 C CA . HIS A 1 177 ? -10.746 20.160 1.652 1.00 70.81 177 HIS A CA 1
ATOM 1308 C C . HIS A 1 177 ? -11.969 19.581 2.385 1.00 70.81 177 HIS A C 1
ATOM 1310 O O . HIS A 1 177 ? -13.101 19.803 1.953 1.00 70.81 177 HIS A O 1
ATOM 1316 N N . PHE A 1 178 ? -11.767 18.857 3.493 1.00 69.62 178 PHE A N 1
ATOM 1317 C CA . PHE A 1 178 ? -12.843 18.152 4.204 1.00 69.62 178 PHE A CA 1
ATOM 1318 C C . PHE A 1 178 ? -13.444 18.921 5.381 1.00 69.62 178 PHE A C 1
ATOM 1320 O O . PHE A 1 178 ? -14.618 18.702 5.680 1.00 69.62 178 PHE A O 1
ATOM 1327 N N . VAL A 1 179 ? -12.716 19.861 5.995 1.00 59.91 179 VAL A N 1
ATOM 1328 C CA . VAL A 1 179 ? -13.226 20.723 7.082 1.00 59.91 179 VAL A CA 1
ATOM 1329 C C . VAL A 1 179 ? -14.567 21.415 6.769 1.00 59.91 179 VAL A C 1
ATOM 1331 O O . VAL A 1 179 ? -15.387 21.496 7.685 1.00 59.91 179 VAL A O 1
ATOM 1334 N N . PRO A 1 180 ? -14.870 21.882 5.536 1.00 58.44 180 PRO A N 1
ATOM 1335 C CA . PRO A 1 180 ? -16.172 22.488 5.264 1.00 58.44 180 PRO A CA 1
ATOM 1336 C C . PRO A 1 180 ? -17.360 21.510 5.324 1.00 58.44 180 PRO A C 1
ATOM 1338 O O . PRO A 1 180 ? -18.484 21.958 5.535 1.00 58.44 180 PRO A O 1
ATOM 1341 N N . ASN A 1 181 ? -17.136 20.200 5.157 1.00 61.44 181 ASN A N 1
ATOM 1342 C CA . ASN A 1 181 ? -18.199 19.192 5.023 1.00 61.44 181 ASN A CA 1
ATOM 1343 C C . ASN A 1 181 ? -18.209 18.139 6.146 1.00 61.44 181 ASN A C 1
ATOM 1345 O O . ASN A 1 181 ? -19.228 17.489 6.378 1.00 61.44 181 ASN A O 1
ATOM 1349 N N . SER A 1 182 ? -17.090 17.972 6.846 1.00 67.81 182 SER A N 1
ATOM 1350 C CA . SER A 1 182 ? -16.847 16.875 7.783 1.00 67.81 182 SER A CA 1
ATOM 1351 C C . SER A 1 182 ? -15.878 17.337 8.879 1.00 67.81 182 SER A C 1
ATOM 1353 O O . SER A 1 182 ? -14.766 17.768 8.549 1.00 67.81 182 SER A O 1
ATOM 1355 N N . PRO A 1 183 ? -16.245 17.271 10.179 1.00 77.88 183 PRO A N 1
ATOM 1356 C CA . PRO A 1 183 ? -15.314 17.578 11.257 1.00 77.88 183 PRO A CA 1
ATOM 1357 C C . PRO A 1 183 ? -14.065 16.714 11.099 1.00 77.88 183 PRO A C 1
ATOM 1359 O O . PRO A 1 183 ? -14.165 15.490 11.004 1.00 77.88 183 PRO A O 1
ATOM 1362 N N . THR A 1 184 ? -12.908 17.367 11.014 1.00 81.06 184 THR A N 1
ATOM 1363 C CA . THR A 1 184 ? -11.629 16.704 10.760 1.00 81.06 184 THR A CA 1
ATOM 1364 C C . THR A 1 184 ? -10.698 16.929 11.941 1.00 81.06 184 THR A C 1
ATOM 1366 O O . THR A 1 184 ? -10.428 18.075 12.300 1.00 81.06 184 THR A O 1
ATOM 1369 N N . VAL A 1 185 ? -10.190 15.847 12.528 1.00 86.19 185 VAL A N 1
ATOM 1370 C CA . VAL A 1 185 ? -9.175 15.885 13.591 1.00 86.19 185 VAL A CA 1
ATOM 1371 C C . VAL A 1 185 ? -7.882 15.291 13.056 1.00 86.19 185 VAL A C 1
ATOM 1373 O O . VAL A 1 185 ? -7.901 14.224 12.448 1.00 86.19 185 VAL A O 1
ATOM 1376 N N . ILE A 1 186 ? -6.761 15.973 13.301 1.00 84.38 186 ILE A N 1
ATOM 1377 C CA . ILE A 1 186 ? -5.428 15.498 12.919 1.00 84.38 186 ILE A CA 1
ATOM 1378 C C . ILE A 1 186 ? -4.615 15.207 14.172 1.00 84.38 186 ILE A C 1
ATOM 1380 O O . ILE A 1 186 ? -4.440 16.074 15.029 1.00 84.38 186 ILE A O 1
ATOM 1384 N N . LEU A 1 187 ? -4.096 13.988 14.258 1.00 85.94 187 LEU A N 1
ATOM 1385 C CA . LEU A 1 187 ? -3.097 13.593 15.238 1.00 85.94 187 LEU A CA 1
ATOM 1386 C C . LEU A 1 187 ? -1.732 13.555 14.550 1.00 85.94 187 LEU A C 1
ATOM 1388 O O . LEU A 1 187 ? -1.406 12.574 13.892 1.00 85.94 187 LEU A O 1
ATOM 1392 N N . ASP A 1 188 ? -0.938 14.619 14.691 1.00 76.56 188 ASP A N 1
ATOM 1393 C CA . ASP A 1 188 ? 0.347 14.729 13.980 1.00 76.56 188 ASP A CA 1
ATOM 1394 C C . ASP A 1 188 ? 1.450 13.827 14.536 1.00 76.56 188 ASP A C 1
ATOM 1396 O O . ASP A 1 188 ? 2.291 13.323 13.800 1.00 76.56 188 ASP A O 1
ATOM 1400 N N . LYS A 1 189 ? 1.490 13.664 15.858 1.00 76.56 189 LYS A N 1
ATOM 1401 C CA . LYS A 1 189 ? 2.441 12.793 16.558 1.00 76.56 189 LYS A CA 1
ATOM 1402 C C . LYS A 1 189 ? 1.697 12.075 17.673 1.00 76.56 189 LYS A C 1
ATOM 1404 O O . LYS A 1 189 ? 1.769 12.518 18.820 1.00 76.56 189 LYS A O 1
ATOM 1409 N N . PRO A 1 190 ? 0.930 11.024 17.349 1.00 77.56 190 PRO A N 1
ATOM 1410 C CA . PRO A 1 190 ? 0.152 10.254 18.316 1.00 77.56 190 PRO A CA 1
ATOM 1411 C C . PRO A 1 190 ? 1.082 9.450 19.239 1.00 77.56 190 PRO A C 1
ATOM 1413 O O . PRO A 1 190 ? 1.222 8.235 19.138 1.00 77.56 190 PRO A O 1
ATOM 1416 N N . THR A 1 191 ? 1.749 10.132 20.162 1.00 75.56 191 THR A N 1
ATOM 1417 C CA . THR A 1 191 ? 2.580 9.504 21.188 1.00 75.56 191 THR A CA 1
ATOM 1418 C C . THR A 1 191 ? 1.775 9.325 22.461 1.00 75.56 191 THR A C 1
ATOM 1420 O O . THR A 1 191 ? 1.050 10.235 22.859 1.00 75.56 191 THR A O 1
ATOM 1423 N N . GLY A 1 192 ? 1.960 8.191 23.133 1.00 78.56 192 GLY A N 1
ATOM 1424 C CA . GLY A 1 192 ? 1.373 7.947 24.445 1.00 78.56 192 GLY A CA 1
ATOM 1425 C C . GLY A 1 192 ? 0.504 6.698 24.512 1.00 78.56 192 GLY A C 1
ATOM 1426 O O . GLY A 1 192 ? 0.539 5.811 23.654 1.00 78.56 192 GLY A O 1
ATOM 1427 N N . SER A 1 193 ? -0.251 6.610 25.597 1.00 84.00 193 SER A N 1
ATOM 1428 C CA . SER A 1 193 ? -1.220 5.550 25.839 1.00 84.00 193 SER A CA 1
ATOM 1429 C C . SER A 1 193 ? -2.461 5.721 24.960 1.00 84.00 193 SER A C 1
ATOM 1431 O O . SER A 1 193 ? -2.830 6.825 24.564 1.00 84.00 193 SER A O 1
ATOM 1433 N N . PHE A 1 194 ? -3.176 4.619 24.718 1.00 84.44 194 PHE A N 1
ATOM 1434 C CA . PHE A 1 194 ? -4.459 4.649 24.007 1.00 84.44 194 PHE A CA 1
ATOM 1435 C C . PHE A 1 194 ? -5.452 5.658 24.618 1.00 84.44 194 PHE A C 1
ATOM 1437 O O . PHE A 1 194 ? -6.175 6.335 23.897 1.00 84.44 194 PHE A O 1
ATOM 1444 N N . LYS A 1 195 ? -5.434 5.816 25.948 1.00 84.12 195 LYS A N 1
ATOM 1445 C CA . LYS A 1 195 ? -6.272 6.781 26.670 1.00 84.12 195 LYS A CA 1
ATOM 1446 C C . LYS A 1 195 ? -5.962 8.233 26.291 1.00 84.12 195 LYS A C 1
ATOM 1448 O O . LYS A 1 195 ? -6.889 9.010 26.091 1.00 84.12 195 LYS A O 1
ATOM 1453 N N . GLU A 1 196 ? -4.685 8.596 26.184 1.00 83.69 196 GLU A N 1
ATOM 1454 C CA . GLU A 1 196 ? -4.267 9.956 25.809 1.00 83.69 196 GLU A CA 1
ATOM 1455 C C . GLU A 1 196 ? -4.693 10.287 24.376 1.00 83.69 196 GLU A C 1
ATOM 1457 O O . GLU A 1 196 ? -5.221 11.368 24.122 1.00 83.69 196 GLU A O 1
ATOM 1462 N N . ILE A 1 197 ? -4.559 9.323 23.461 1.00 86.56 197 ILE A N 1
ATOM 1463 C CA . ILE A 1 197 ? -5.032 9.461 22.079 1.00 86.56 197 ILE A CA 1
ATOM 1464 C C . ILE A 1 197 ? -6.551 9.646 22.041 1.00 86.56 197 ILE A C 1
ATOM 1466 O O . ILE A 1 197 ? -7.035 10.569 21.394 1.00 86.56 197 ILE A O 1
ATOM 1470 N N . MET A 1 198 ? -7.305 8.835 22.785 1.00 83.75 198 MET A N 1
ATOM 1471 C CA . MET A 1 198 ? -8.765 8.953 22.873 1.00 83.75 198 MET A CA 1
ATOM 1472 C C . MET A 1 198 ? -9.213 10.316 23.409 1.00 83.75 198 MET A C 1
ATOM 1474 O O . MET A 1 198 ? -10.139 10.914 22.867 1.00 83.75 198 MET A O 1
ATOM 1478 N N . MET A 1 199 ? -8.533 10.844 24.431 1.00 83.56 199 MET A N 1
ATOM 1479 C CA . MET A 1 199 ? -8.795 12.195 24.939 1.00 83.56 199 MET A CA 1
ATOM 1480 C C . MET A 1 199 ? -8.475 13.271 23.899 1.00 83.56 199 MET A C 1
ATOM 1482 O O . MET A 1 199 ? -9.244 14.218 23.746 1.00 83.56 199 MET A O 1
ATOM 1486 N N . SER A 1 200 ? -7.366 13.125 23.168 1.00 84.62 200 SER A N 1
ATOM 1487 C CA . SER A 1 200 ? -6.988 14.059 22.103 1.00 84.62 200 SER A CA 1
ATOM 1488 C C . SER A 1 200 ? -8.015 14.070 20.970 1.00 84.62 200 SER A C 1
ATOM 1490 O O . SER A 1 200 ? -8.351 15.135 20.459 1.00 84.62 200 SER A O 1
ATOM 1492 N N . ILE A 1 201 ? -8.542 12.899 20.602 1.00 85.94 201 ILE A N 1
ATOM 1493 C CA . ILE A 1 201 ? -9.592 12.754 19.590 1.00 85.94 201 ILE A CA 1
ATOM 1494 C C . ILE A 1 201 ? -10.891 13.405 20.071 1.00 85.94 201 ILE A C 1
ATOM 1496 O O . ILE A 1 201 ? -11.457 14.231 19.359 1.00 85.94 201 ILE A O 1
ATOM 1500 N N . ALA A 1 202 ? -11.342 13.082 21.287 1.00 84.69 202 ALA A N 1
ATOM 1501 C CA . ALA A 1 202 ? -12.571 13.635 21.851 1.00 84.69 202 ALA A CA 1
ATOM 1502 C C . ALA A 1 202 ? -12.513 15.165 21.953 1.00 84.69 202 ALA A C 1
ATOM 1504 O O . ALA A 1 202 ? -13.419 15.848 21.482 1.00 84.69 202 ALA A O 1
ATOM 1505 N N . SER A 1 203 ? -11.402 15.703 22.464 1.00 83.75 203 SER A N 1
ATOM 1506 C CA . SER A 1 203 ? -11.144 17.146 22.509 1.00 83.75 203 SER A CA 1
ATOM 1507 C C . SER A 1 203 ? -11.152 17.774 21.112 1.00 83.75 203 SER A C 1
ATOM 1509 O O . SER A 1 203 ? -11.780 18.810 20.905 1.00 83.75 203 SER A O 1
ATOM 1511 N N . GLY A 1 204 ? -10.530 17.115 20.126 1.00 82.69 204 GLY A N 1
ATOM 1512 C CA . GLY A 1 204 ? -10.517 17.574 18.736 1.00 82.69 204 GLY A CA 1
ATOM 1513 C C . GLY A 1 204 ? -11.909 17.658 18.102 1.00 82.69 204 GLY A C 1
ATOM 1514 O O . GLY A 1 204 ? -12.169 18.570 17.320 1.00 82.69 204 GLY A O 1
ATOM 1515 N N . TYR A 1 205 ? -12.817 16.752 18.469 1.00 82.88 205 TYR A N 1
ATOM 1516 C CA . TYR A 1 205 ? -14.212 16.773 18.020 1.00 82.88 205 TYR A CA 1
ATOM 1517 C C . TYR A 1 205 ? -15.145 17.606 18.913 1.00 82.88 205 TYR A C 1
ATOM 1519 O O . TYR A 1 205 ? -16.318 17.762 18.578 1.00 82.88 205 TYR A O 1
ATOM 1527 N N . GLY A 1 206 ? -14.654 18.149 20.032 1.00 81.94 206 GLY A N 1
ATOM 1528 C CA . GLY A 1 206 ? -15.473 18.873 21.008 1.00 81.94 206 GLY A CA 1
ATOM 1529 C C . GLY A 1 206 ? -16.434 17.977 21.799 1.00 81.94 206 GLY A C 1
ATOM 1530 O O . GLY A 1 206 ? -17.495 18.437 22.213 1.00 81.94 206 GLY A O 1
ATOM 1531 N N . ILE A 1 207 ? -16.089 16.700 21.983 1.00 83.38 207 ILE A N 1
ATOM 1532 C CA . ILE A 1 207 ? -16.884 15.710 22.718 1.00 83.38 207 ILE A CA 1
ATOM 1533 C C . ILE A 1 207 ? -16.393 15.655 24.169 1.00 83.38 207 ILE A C 1
ATOM 1535 O O . ILE A 1 207 ? -15.220 15.377 24.427 1.00 83.38 207 ILE A O 1
ATOM 1539 N N . GLU A 1 208 ? -17.291 15.890 25.125 1.00 77.88 208 GLU A N 1
ATOM 1540 C CA . GLU A 1 208 ? -17.007 15.685 26.548 1.00 77.88 208 GLU A CA 1
ATOM 1541 C C . GLU A 1 208 ? -17.167 14.204 26.910 1.00 77.88 208 GLU A C 1
ATOM 1543 O O . GLU A 1 208 ? -18.211 13.603 26.667 1.00 77.88 208 GLU A O 1
ATOM 1548 N N . LEU A 1 209 ? -16.122 13.611 27.492 1.00 77.69 209 LEU A N 1
ATOM 1549 C CA . LEU A 1 209 ? -16.129 12.219 27.944 1.00 77.69 209 LEU A CA 1
ATOM 1550 C C . LEU A 1 209 ? -16.549 12.150 29.412 1.00 77.69 209 LEU A C 1
ATOM 1552 O O . LEU A 1 209 ? -15.960 12.822 30.262 1.00 77.69 209 LEU A O 1
ATOM 1556 N N . THR A 1 210 ? -17.543 11.317 29.712 1.00 68.25 210 THR A N 1
ATOM 1557 C CA . THR A 1 210 ? -18.193 11.273 31.029 1.00 68.25 210 THR A CA 1
ATOM 1558 C C . THR A 1 210 ? -17.430 10.426 32.047 1.00 68.25 210 THR A C 1
ATOM 1560 O O . THR A 1 210 ? -17.399 10.775 33.228 1.00 68.25 210 THR A O 1
ATOM 1563 N N . ASP A 1 211 ? -16.776 9.345 31.604 1.00 64.38 211 ASP A N 1
ATOM 1564 C CA . ASP A 1 211 ? -15.936 8.489 32.448 1.00 64.38 211 ASP A CA 1
ATOM 1565 C C . ASP A 1 211 ? -14.584 8.202 31.779 1.00 64.38 211 ASP A C 1
ATOM 1567 O O . ASP A 1 211 ? -14.477 7.494 30.779 1.00 64.38 211 ASP A O 1
ATOM 1571 N N . CYS A 1 212 ? -13.523 8.785 32.338 1.00 64.81 212 CYS A N 1
ATOM 1572 C CA . CYS A 1 212 ? -12.158 8.655 31.830 1.00 64.81 212 CYS A CA 1
ATOM 1573 C C . CYS A 1 212 ? -11.373 7.506 32.488 1.00 64.81 212 CYS A C 1
ATOM 1575 O O . CYS A 1 212 ? -10.173 7.358 32.220 1.00 64.81 212 CYS A O 1
ATOM 1577 N N . LEU A 1 213 ? -11.971 6.749 33.414 1.00 64.62 213 LEU A N 1
ATOM 1578 C CA . LEU A 1 213 ? -11.300 5.653 34.119 1.00 64.62 213 LEU A CA 1
ATOM 1579 C C . LEU A 1 213 ? -11.416 4.333 33.351 1.00 64.62 213 LEU A C 1
ATOM 1581 O O . LEU A 1 213 ? -10.454 3.563 33.340 1.00 64.62 213 LEU A O 1
ATOM 1585 N N . GLU A 1 214 ? -12.530 4.117 32.649 1.00 76.38 214 GLU A N 1
ATOM 1586 C CA . GLU A 1 214 ? -12.789 2.903 31.872 1.00 76.38 214 GLU A CA 1
ATOM 1587 C C . GLU A 1 214 ? -12.719 3.149 30.358 1.00 76.38 214 GLU A C 1
ATOM 1589 O O . GLU A 1 214 ? -13.399 4.010 29.803 1.00 76.38 214 GLU A O 1
ATOM 1594 N N . GLN A 1 215 ? -11.905 2.351 29.658 1.00 72.50 215 GLN A N 1
ATOM 1595 C CA . GLN A 1 215 ? -11.726 2.477 28.205 1.00 72.50 215 GLN A CA 1
ATOM 1596 C C . GLN A 1 215 ? -13.016 2.175 27.427 1.00 72.50 215 GLN A C 1
ATOM 1598 O O . GLN A 1 215 ? -13.280 2.822 26.418 1.00 72.50 215 GLN A O 1
ATOM 1603 N N . GLU A 1 216 ? -13.827 1.223 27.898 1.00 75.06 216 GLU A N 1
ATOM 1604 C CA . GLU A 1 216 ? -15.095 0.851 27.256 1.00 75.06 216 GLU A CA 1
ATOM 1605 C C . GLU A 1 216 ? -16.135 1.977 27.342 1.00 75.06 216 GLU A C 1
ATOM 1607 O O . GLU A 1 216 ? -16.857 2.220 26.375 1.00 75.06 216 GLU A O 1
ATOM 1612 N N . ALA A 1 217 ? -16.167 2.711 28.459 1.00 76.75 217 ALA A N 1
ATOM 1613 C CA . ALA A 1 217 ? -17.043 3.865 28.632 1.00 76.75 217 ALA A CA 1
ATOM 1614 C C . ALA A 1 217 ? -16.668 5.004 27.669 1.00 76.75 217 ALA A C 1
ATOM 1616 O O . ALA A 1 217 ? -17.535 5.517 26.966 1.00 76.75 217 ALA A O 1
ATOM 1617 N N . MET A 1 218 ? -15.372 5.318 27.537 1.00 78.56 218 MET A N 1
ATOM 1618 C CA . MET A 1 218 ? -14.894 6.337 26.588 1.00 78.56 218 MET A CA 1
ATOM 1619 C C . MET A 1 218 ? -15.242 5.997 25.131 1.00 78.56 218 MET A C 1
ATOM 1621 O O . MET A 1 218 ? -15.634 6.870 24.360 1.00 78.56 218 MET A O 1
ATOM 1625 N N . VAL A 1 219 ? -15.092 4.727 24.739 1.00 78.50 219 VAL A N 1
ATOM 1626 C CA . VAL A 1 219 ? -15.449 4.262 23.389 1.00 78.50 219 VAL A CA 1
ATOM 1627 C C . VAL A 1 219 ? -16.950 4.386 23.157 1.00 78.50 219 VAL A C 1
ATOM 1629 O O . VAL A 1 219 ? -17.368 4.793 22.077 1.00 78.50 219 VAL A O 1
ATOM 1632 N N . LYS A 1 220 ? -17.764 4.065 24.166 1.00 80.75 220 LYS A N 1
ATOM 1633 C CA . LYS A 1 220 ? -19.219 4.183 24.083 1.00 80.75 220 LYS A CA 1
ATOM 1634 C C . LYS A 1 220 ? -19.665 5.638 23.937 1.00 80.75 220 LYS A C 1
ATOM 1636 O O . LYS A 1 220 ? -20.523 5.902 23.102 1.00 80.75 220 LYS A O 1
ATOM 1641 N N . ASP A 1 221 ? -19.057 6.560 24.681 1.00 81.50 221 ASP A N 1
ATOM 1642 C CA . ASP A 1 221 ? -19.336 7.998 24.585 1.00 81.50 221 ASP A CA 1
ATOM 1643 C C . ASP A 1 221 ? -18.990 8.538 23.186 1.00 81.50 221 ASP A C 1
ATOM 1645 O O . ASP A 1 221 ? -19.808 9.218 22.562 1.00 81.50 221 ASP A O 1
ATOM 1649 N N . LEU A 1 222 ? -17.827 8.160 22.636 1.00 81.19 222 LEU A N 1
ATOM 1650 C CA . LEU A 1 222 ? -17.466 8.500 21.254 1.00 81.19 222 LEU A CA 1
ATOM 1651 C C . LEU A 1 222 ? -18.416 7.864 20.239 1.00 81.19 222 LEU A C 1
ATOM 1653 O O . LEU A 1 222 ? -18.873 8.545 19.329 1.00 81.19 222 LEU A O 1
ATOM 1657 N N . SER A 1 223 ? -18.757 6.587 20.401 1.00 80.12 223 SER A N 1
ATOM 1658 C CA . SER A 1 223 ? -19.682 5.900 19.499 1.00 80.12 223 SER A CA 1
ATOM 1659 C C . SER A 1 223 ? -21.077 6.521 19.501 1.00 80.12 223 SER A C 1
ATOM 1661 O O . SER A 1 223 ? -21.751 6.461 18.479 1.00 80.12 223 SER A O 1
ATOM 1663 N N . LEU A 1 224 ? -21.518 7.094 20.624 1.00 80.06 224 LEU A N 1
ATOM 1664 C CA . LEU A 1 224 ? -22.812 7.765 20.731 1.00 80.06 224 LEU A CA 1
ATOM 1665 C C . LEU A 1 224 ? -22.785 9.161 20.094 1.00 80.06 224 LEU A C 1
ATOM 1667 O O . LEU A 1 224 ? -23.767 9.591 19.496 1.00 80.06 224 LEU A O 1
ATOM 1671 N N . ALA A 1 225 ? -21.663 9.870 20.231 1.00 78.50 225 ALA A N 1
ATOM 1672 C CA . ALA A 1 225 ? -21.461 11.185 19.630 1.00 78.50 225 ALA A CA 1
ATOM 1673 C C . ALA A 1 225 ? -21.220 11.109 18.109 1.00 78.50 225 ALA A C 1
ATOM 1675 O O . ALA A 1 225 ? -21.565 12.038 17.377 1.00 78.50 225 ALA A O 1
ATOM 1676 N N . MET A 1 226 ? -20.648 10.002 17.632 1.00 77.81 226 MET A N 1
ATOM 1677 C CA . MET A 1 226 ? -20.263 9.758 16.240 1.00 77.81 226 MET A CA 1
ATOM 1678 C C . MET A 1 226 ? -21.234 8.778 15.561 1.00 77.81 226 MET A C 1
ATOM 1680 O O . MET A 1 226 ? -20.839 7.719 15.085 1.00 77.81 226 MET A O 1
ATOM 1684 N N . ASP A 1 227 ? -22.522 9.137 15.532 1.00 73.38 227 ASP A N 1
ATOM 1685 C CA . ASP A 1 227 ? -23.627 8.302 15.010 1.00 73.38 227 ASP A CA 1
ATOM 1686 C C . ASP A 1 227 ? -23.542 8.034 13.486 1.00 73.38 227 ASP A C 1
ATOM 1688 O O . ASP A 1 227 ? -24.090 7.054 12.983 1.00 73.38 227 ASP A O 1
ATOM 1692 N N . ASP A 1 228 ? -22.813 8.877 12.739 1.00 75.94 228 ASP A N 1
ATOM 1693 C CA . ASP A 1 228 ? -22.574 8.710 11.299 1.00 75.94 228 ASP A CA 1
ATOM 1694 C C . ASP A 1 228 ? -21.069 8.773 10.958 1.00 75.94 228 ASP A C 1
ATOM 1696 O O . ASP A 1 228 ? -20.489 9.867 10.939 1.00 75.94 228 ASP A O 1
ATOM 1700 N N . PRO A 1 229 ? -20.426 7.637 10.627 1.00 71.62 229 PRO A N 1
ATOM 1701 C CA . PRO A 1 229 ? -18.992 7.586 10.353 1.00 71.62 229 PRO A CA 1
ATOM 1702 C C . PRO A 1 229 ? -18.584 8.341 9.089 1.00 71.62 229 PRO A C 1
ATOM 1704 O O . PRO A 1 229 ? -17.430 8.750 8.976 1.00 71.62 229 PRO A O 1
ATOM 1707 N N . ALA A 1 230 ? -19.505 8.571 8.145 1.00 68.56 230 ALA A N 1
ATOM 1708 C CA . ALA A 1 230 ? -19.205 9.313 6.923 1.00 68.56 230 ALA A CA 1
ATOM 1709 C C . ALA A 1 230 ? -18.990 10.813 7.182 1.00 68.56 230 ALA A C 1
ATOM 1711 O O . ALA A 1 230 ? -18.394 11.500 6.349 1.00 68.56 230 ALA A O 1
ATOM 1712 N N . ARG A 1 231 ? -19.456 11.322 8.331 1.00 76.31 231 ARG A N 1
ATOM 1713 C CA . ARG A 1 231 ? -19.318 12.733 8.704 1.00 76.31 231 ARG A CA 1
ATOM 1714 C C . ARG A 1 231 ? -17.980 13.064 9.334 1.00 76.31 231 ARG A C 1
ATOM 1716 O O . ARG A 1 231 ? -17.576 14.212 9.234 1.00 76.31 231 ARG A O 1
ATOM 1723 N N . PHE A 1 232 ? -17.311 12.121 9.985 1.00 83.69 232 PHE A N 1
ATOM 1724 C CA . PHE A 1 232 ? -16.117 12.410 10.777 1.00 83.69 232 PHE A CA 1
ATOM 1725 C C . PHE A 1 232 ? -14.866 11.865 10.097 1.00 83.69 232 PHE A C 1
ATOM 1727 O O . PHE A 1 232 ? -14.834 10.701 9.697 1.00 83.69 232 PHE A O 1
ATOM 1734 N N . LEU A 1 233 ? -13.835 12.703 9.990 1.00 84.12 233 LEU A N 1
ATOM 1735 C CA . LEU A 1 233 ? -12.549 12.342 9.404 1.00 84.12 233 LEU A CA 1
ATOM 1736 C C . LEU A 1 233 ? -11.448 12.431 10.462 1.00 84.12 233 LEU A C 1
ATOM 1738 O O . LEU A 1 233 ? -11.124 13.506 10.962 1.00 84.12 233 LEU A O 1
ATOM 1742 N N . LEU A 1 234 ? -10.839 11.296 10.785 1.00 87.38 234 LEU A N 1
ATOM 1743 C CA . LEU A 1 234 ? -9.671 11.228 11.650 1.00 87.38 234 LEU A CA 1
ATOM 1744 C C . LEU A 1 234 ? -8.434 10.982 10.790 1.00 87.38 234 LEU A C 1
ATOM 1746 O O . LEU A 1 234 ? -8.326 9.941 10.150 1.00 87.38 234 LEU A O 1
ATOM 1750 N N . ILE A 1 235 ? -7.492 11.920 10.800 1.00 88.25 235 ILE A N 1
ATOM 1751 C CA . ILE A 1 235 ? -6.189 11.765 10.153 1.00 88.25 235 ILE A CA 1
ATOM 1752 C C . ILE A 1 235 ? -5.153 11.521 11.243 1.00 88.25 235 ILE A C 1
ATOM 1754 O O . ILE A 1 235 ? -5.034 12.294 12.192 1.00 88.25 235 ILE A O 1
ATOM 1758 N N . VAL A 1 236 ? -4.391 10.446 11.116 1.00 88.69 236 VAL A N 1
ATOM 1759 C CA . VAL A 1 236 ? -3.315 10.104 12.041 1.00 88.69 236 VAL A CA 1
ATOM 1760 C C . VAL A 1 236 ? -2.026 10.076 11.251 1.00 88.69 236 VAL A C 1
ATOM 1762 O O . VAL A 1 236 ? -1.826 9.201 10.417 1.00 88.69 236 VAL A O 1
ATOM 1765 N N . ASN A 1 237 ? -1.169 11.055 11.497 1.00 87.00 237 ASN A N 1
ATOM 1766 C CA . ASN A 1 237 ? 0.115 11.198 10.835 1.00 87.00 237 ASN A CA 1
ATOM 1767 C C . ASN A 1 237 ? 1.234 10.647 11.724 1.00 87.00 237 ASN A C 1
ATOM 1769 O O . ASN A 1 237 ? 1.060 10.456 12.929 1.00 87.00 237 ASN A O 1
ATOM 1773 N N . ASN A 1 238 ? 2.381 10.353 11.112 1.00 83.44 238 ASN A N 1
ATOM 1774 C CA . ASN A 1 238 ? 3.528 9.741 11.776 1.00 83.44 238 ASN A CA 1
ATOM 1775 C C . ASN A 1 238 ? 3.144 8.506 12.609 1.00 83.44 238 ASN A C 1
ATOM 1777 O O . ASN A 1 238 ? 3.587 8.355 13.754 1.00 83.44 238 ASN A O 1
ATOM 1781 N N . VAL A 1 239 ? 2.313 7.621 12.052 1.00 86.00 239 VAL A N 1
ATOM 1782 C CA . VAL A 1 239 ? 1.822 6.426 12.758 1.00 86.00 239 VAL A CA 1
ATOM 1783 C C . VAL A 1 239 ? 2.972 5.536 13.246 1.00 86.00 239 VAL A C 1
ATOM 1785 O O . VAL A 1 239 ? 2.835 4.875 14.272 1.00 86.00 239 VAL A O 1
ATOM 1788 N N . GLU A 1 240 ? 4.144 5.597 12.603 1.00 83.31 240 GLU A N 1
ATOM 1789 C CA . GLU A 1 240 ? 5.370 4.929 13.056 1.00 83.31 240 GLU A CA 1
ATOM 1790 C C . GLU A 1 240 ? 5.813 5.307 14.486 1.00 83.31 240 GLU A C 1
ATOM 1792 O O . GLU A 1 240 ? 6.634 4.623 15.091 1.00 83.31 240 GLU A O 1
ATOM 1797 N N . THR A 1 241 ? 5.285 6.401 15.044 1.00 84.25 241 THR A N 1
ATOM 1798 C CA . THR A 1 241 ? 5.558 6.835 16.424 1.00 84.25 241 THR A CA 1
ATOM 1799 C C . THR A 1 241 ? 4.661 6.160 17.466 1.00 84.25 241 THR A C 1
ATOM 1801 O O . THR A 1 241 ? 4.937 6.257 18.665 1.00 84.25 241 THR A O 1
ATOM 1804 N N . MET A 1 242 ? 3.603 5.464 17.037 1.00 83.56 242 MET A N 1
ATOM 1805 C CA . MET A 1 242 ? 2.695 4.734 17.919 1.00 83.56 242 MET A CA 1
ATOM 1806 C C . MET A 1 242 ? 3.278 3.384 18.329 1.00 83.56 242 MET A C 1
ATOM 1808 O O . MET A 1 242 ? 3.927 2.691 17.551 1.00 83.56 242 MET A O 1
ATOM 1812 N N . TYR A 1 243 ? 2.935 2.927 19.533 1.00 83.69 243 TYR A N 1
ATOM 1813 C CA . TYR A 1 243 ? 3.128 1.520 19.871 1.00 83.69 243 TYR A CA 1
ATOM 1814 C C . TYR A 1 243 ? 2.186 0.641 19.025 1.00 83.69 243 TYR A C 1
ATOM 1816 O O . TYR A 1 243 ? 0.994 0.957 18.947 1.00 83.69 243 TYR A O 1
ATOM 1824 N N . PRO A 1 244 ? 2.651 -0.497 18.468 1.00 81.81 244 PRO A N 1
ATOM 1825 C CA . PRO A 1 244 ? 1.822 -1.378 17.638 1.00 81.81 244 PRO A CA 1
ATOM 1826 C C . PRO A 1 244 ? 0.487 -1.784 18.286 1.00 81.81 244 PRO A C 1
ATOM 1828 O O . PRO A 1 244 ? -0.558 -1.727 17.646 1.00 81.81 244 PRO A O 1
ATOM 1831 N N . ALA A 1 245 ? 0.486 -2.094 19.588 1.00 80.94 245 ALA A N 1
ATOM 1832 C CA . ALA A 1 245 ? -0.730 -2.454 20.328 1.00 80.94 245 ALA A CA 1
ATOM 1833 C C . ALA A 1 245 ? -1.737 -1.293 20.466 1.00 80.94 245 ALA A C 1
ATOM 1835 O O . ALA A 1 245 ? -2.943 -1.511 20.582 1.00 80.94 245 ALA A O 1
ATOM 1836 N N . THR A 1 246 ? -1.253 -0.049 20.477 1.00 85.06 246 THR A N 1
ATOM 1837 C CA . THR A 1 246 ? -2.105 1.147 20.500 1.00 85.06 246 THR A CA 1
ATOM 1838 C C . THR A 1 246 ? -2.756 1.361 19.138 1.00 85.06 246 THR A C 1
ATOM 1840 O O . THR A 1 246 ? -3.947 1.657 19.077 1.00 85.06 246 THR A O 1
ATOM 1843 N N . LEU A 1 247 ? -1.996 1.156 18.059 1.00 84.94 247 LEU A N 1
ATOM 1844 C CA . LEU A 1 247 ? -2.489 1.232 16.686 1.00 84.94 247 LEU A CA 1
ATOM 1845 C C . LEU A 1 247 ? -3.547 0.160 16.406 1.00 84.94 247 LEU A C 1
ATOM 1847 O O . LEU A 1 247 ? -4.602 0.477 15.868 1.00 84.94 247 LEU A O 1
ATOM 1851 N N . GLU A 1 248 ? -3.309 -1.081 16.835 1.00 81.31 248 GLU A N 1
ATOM 1852 C CA . GLU A 1 248 ? -4.279 -2.176 16.697 1.00 81.31 248 GLU A CA 1
ATOM 1853 C C . GLU A 1 248 ? -5.598 -1.876 17.417 1.00 81.31 248 GLU A C 1
ATOM 1855 O O . GLU A 1 248 ? -6.682 -2.054 16.860 1.00 81.31 248 GLU A O 1
ATOM 1860 N N . ARG A 1 249 ? -5.522 -1.364 18.652 1.00 82.50 249 ARG A N 1
ATOM 1861 C CA . ARG A 1 249 ? -6.719 -0.927 19.381 1.00 82.50 249 ARG A CA 1
ATOM 1862 C C . ARG A 1 249 ? -7.444 0.184 18.634 1.00 82.50 249 ARG A C 1
ATOM 1864 O O . ARG A 1 249 ? -8.658 0.115 18.495 1.00 82.50 249 ARG A O 1
ATOM 1871 N N . MET A 1 250 ? -6.715 1.180 18.139 1.00 85.19 250 MET A N 1
ATOM 1872 C CA . MET A 1 250 ? -7.304 2.287 17.391 1.00 85.19 250 MET A CA 1
ATOM 1873 C C . MET A 1 250 ? -8.027 1.792 16.134 1.00 85.19 250 MET A C 1
ATOM 1875 O O . MET A 1 250 ? -9.183 2.143 15.930 1.00 85.19 250 MET A O 1
ATOM 1879 N N . LEU A 1 251 ? -7.405 0.914 15.348 1.00 82.50 251 LEU A N 1
ATOM 1880 C CA . LEU A 1 251 ? -8.037 0.323 14.169 1.00 82.50 251 LEU A CA 1
ATOM 1881 C C . LEU A 1 251 ? -9.316 -0.438 14.524 1.00 82.50 251 LEU A C 1
ATOM 1883 O O . LEU A 1 251 ? -10.360 -0.186 13.927 1.00 82.50 251 LEU A O 1
ATOM 1887 N N . ARG A 1 252 ? -9.280 -1.266 15.572 1.00 79.75 252 ARG A N 1
ATOM 1888 C CA . ARG A 1 252 ? -10.453 -2.018 16.037 1.00 79.75 252 ARG A CA 1
ATOM 1889 C C . ARG A 1 252 ? -11.641 -1.130 16.414 1.00 79.75 252 ARG A C 1
ATOM 1891 O O . ARG A 1 252 ? -12.779 -1.502 16.144 1.00 79.75 252 ARG A O 1
ATOM 1898 N N . TYR A 1 253 ? -11.388 0.012 17.052 1.00 79.25 253 TYR A N 1
ATOM 1899 C CA . TYR A 1 253 ? -12.451 0.913 17.502 1.00 79.25 253 TYR A CA 1
ATOM 1900 C C . TYR A 1 253 ? -12.922 1.883 16.417 1.00 79.25 253 TYR A C 1
ATOM 1902 O O . TYR A 1 253 ? -14.114 2.147 16.324 1.00 79.25 253 TYR A O 1
ATOM 1910 N N . PHE A 1 254 ? -12.013 2.417 15.600 1.00 81.88 254 PHE A N 1
ATOM 1911 C CA . PHE A 1 254 ? -12.332 3.492 14.659 1.00 81.88 254 PHE A CA 1
ATOM 1912 C C . PHE A 1 254 ? -12.630 2.994 13.243 1.00 81.88 254 PHE A C 1
ATOM 1914 O O . PHE A 1 254 ? -13.559 3.507 12.622 1.00 81.88 254 PHE A O 1
ATOM 1921 N N . ALA A 1 255 ? -11.900 1.987 12.751 1.00 74.62 255 ALA A N 1
ATOM 1922 C CA . ALA A 1 255 ? -12.085 1.438 11.403 1.00 74.62 255 ALA A CA 1
ATOM 1923 C C . ALA A 1 255 ? -13.125 0.302 11.338 1.00 74.62 255 ALA A C 1
ATOM 1925 O O . ALA A 1 255 ? -13.541 -0.085 10.245 1.00 74.62 255 ALA A O 1
ATOM 1926 N N . GLY A 1 256 ? -13.581 -0.204 12.489 1.00 71.50 256 GLY A N 1
ATOM 1927 C CA . GLY A 1 256 ? -14.456 -1.378 12.568 1.00 71.50 256 GLY A CA 1
ATOM 1928 C C . GLY A 1 256 ? -13.695 -2.682 12.317 1.00 71.50 256 GLY A C 1
ATOM 1929 O O . GLY A 1 256 ? -12.487 -2.662 12.122 1.00 71.50 256 GLY A O 1
ATOM 1930 N N . ASP A 1 257 ? -14.366 -3.835 12.353 1.00 67.94 257 ASP A N 1
ATOM 1931 C CA . ASP A 1 257 ? -13.712 -5.140 12.161 1.00 67.94 257 ASP A CA 1
ATOM 1932 C C . ASP A 1 257 ? -14.601 -6.191 11.459 1.00 67.94 257 ASP A C 1
ATOM 1934 O O . ASP A 1 257 ? -15.780 -5.974 11.160 1.00 67.94 257 ASP A O 1
ATOM 1938 N N . GLU A 1 258 ? -14.021 -7.365 11.186 1.00 56.12 258 GLU A N 1
ATOM 1939 C CA . GLU A 1 258 ? -14.728 -8.530 10.627 1.00 56.12 258 GLU A CA 1
ATOM 1940 C C . GLU A 1 258 ? -15.727 -9.163 11.613 1.00 56.12 258 GLU A C 1
ATOM 1942 O O . GLU A 1 258 ? -16.613 -9.905 11.190 1.00 56.12 258 GLU A O 1
ATOM 1947 N N . ASN A 1 259 ? -15.636 -8.847 12.910 1.00 60.31 259 ASN A N 1
ATOM 1948 C CA . ASN A 1 259 ? -16.545 -9.355 13.943 1.00 60.31 259 ASN A CA 1
ATOM 1949 C C . ASN A 1 259 ? -17.867 -8.569 14.008 1.00 60.31 259 ASN A C 1
ATOM 1951 O O . ASN A 1 259 ? -18.731 -8.888 14.825 1.00 60.31 259 ASN A O 1
ATOM 1955 N N . GLY A 1 260 ? -18.046 -7.567 13.140 1.00 60.47 260 GLY A N 1
ATOM 1956 C CA . GLY A 1 260 ? -19.291 -6.816 12.996 1.00 60.47 260 GLY A CA 1
ATOM 1957 C C . GLY A 1 260 ? -19.290 -5.444 13.667 1.00 60.47 260 GLY A C 1
ATOM 1958 O O . GLY A 1 260 ? -20.330 -4.781 13.643 1.00 60.47 260 GLY A O 1
ATOM 1959 N N . ASN A 1 261 ? -18.159 -4.980 14.215 1.00 69.00 261 ASN A N 1
ATOM 1960 C CA . ASN A 1 261 ? -18.053 -3.592 14.658 1.00 69.00 261 ASN A CA 1
ATOM 1961 C C . ASN A 1 261 ? -18.061 -2.659 13.447 1.00 69.00 261 ASN A C 1
ATOM 1963 O O . ASN A 1 261 ? -17.266 -2.805 12.515 1.00 69.00 261 ASN A O 1
ATOM 1967 N N . LYS A 1 262 ? -18.983 -1.696 13.458 1.00 71.75 262 LYS A N 1
ATOM 1968 C CA . LYS A 1 262 ? -19.052 -0.653 12.435 1.00 71.75 262 LYS A CA 1
ATOM 1969 C C . LYS A 1 262 ? -17.937 0.374 12.665 1.00 71.75 262 LYS A C 1
ATOM 1971 O O . LYS A 1 262 ? -17.610 0.632 13.823 1.00 71.75 262 LYS A O 1
ATOM 1976 N N . PRO A 1 263 ? -17.376 0.964 11.597 1.00 77.81 263 PRO A N 1
ATOM 1977 C CA . PRO A 1 263 ? -16.468 2.093 11.744 1.00 77.81 263 PRO A CA 1
ATOM 1978 C C . PRO A 1 263 ? -17.182 3.246 12.451 1.00 77.81 263 PRO A C 1
ATOM 1980 O O . PRO A 1 263 ? -18.369 3.475 12.209 1.00 77.81 263 PRO A O 1
ATOM 1983 N N . LEU A 1 264 ? -16.451 3.965 13.302 1.00 78.06 264 LEU A N 1
ATOM 1984 C CA . LEU A 1 264 ? -16.935 5.176 13.976 1.00 78.06 264 LEU A CA 1
ATOM 1985 C C . LEU A 1 264 ? -16.592 6.443 13.188 1.00 78.06 264 LEU A C 1
ATOM 1987 O O . LEU A 1 264 ? -17.264 7.460 13.324 1.00 78.06 264 LEU A O 1
ATOM 1991 N N . VAL A 1 265 ? -15.543 6.384 12.364 1.00 85.44 265 VAL A N 1
ATOM 1992 C CA . VAL A 1 265 ? -15.031 7.506 11.568 1.00 85.44 265 VAL A CA 1
ATOM 1993 C C . VAL A 1 265 ? -14.449 7.003 10.256 1.00 85.44 265 VAL A C 1
ATOM 1995 O O . VAL A 1 265 ? -14.081 5.833 10.140 1.00 85.44 265 VAL A O 1
ATOM 1998 N N . ARG A 1 266 ? -14.275 7.908 9.294 1.00 82.88 266 ARG A N 1
ATOM 1999 C CA . ARG A 1 266 ? -13.302 7.717 8.217 1.00 82.88 266 ARG A CA 1
ATOM 2000 C C . ARG A 1 266 ? -11.909 7.942 8.781 1.00 82.88 266 ARG A C 1
ATOM 2002 O O . ARG A 1 266 ? -11.628 9.005 9.331 1.00 82.88 266 ARG A O 1
ATOM 2009 N N . LEU A 1 267 ? -11.052 6.939 8.672 1.00 85.50 267 LEU A N 1
ATOM 2010 C CA . LEU A 1 267 ? -9.703 6.959 9.217 1.00 85.50 267 LEU A CA 1
ATOM 2011 C C . LEU A 1 267 ? -8.678 7.050 8.086 1.00 85.50 267 LEU A C 1
ATOM 2013 O O . LEU A 1 267 ? -8.693 6.241 7.166 1.00 85.50 267 LEU A O 1
ATOM 2017 N N . VAL A 1 268 ? -7.765 8.012 8.173 1.00 86.50 268 VAL A N 1
ATOM 2018 C CA . VAL A 1 268 ? -6.611 8.137 7.279 1.00 86.50 268 VAL A CA 1
ATOM 2019 C C . VAL A 1 268 ? -5.349 7.947 8.109 1.00 86.50 268 VAL A C 1
ATOM 2021 O O . VAL A 1 268 ? -5.119 8.682 9.068 1.00 86.50 268 VAL A O 1
ATOM 2024 N N . LEU A 1 269 ? -4.540 6.951 7.765 1.00 87.81 269 LEU A N 1
ATOM 2025 C CA . LEU A 1 269 ? -3.269 6.652 8.415 1.00 87.81 269 LEU A CA 1
ATOM 2026 C C . LEU A 1 269 ? -2.118 7.076 7.510 1.00 87.81 269 LEU A C 1
ATOM 2028 O O . LEU A 1 269 ? -1.952 6.501 6.443 1.00 87.81 269 LEU A O 1
ATOM 2032 N N . CYS A 1 270 ? -1.296 8.021 7.950 1.00 85.38 270 CYS A N 1
ATOM 2033 C CA . CYS A 1 270 ? -0.120 8.478 7.217 1.00 85.38 270 CYS A CA 1
ATOM 2034 C C . CYS A 1 270 ? 1.159 8.043 7.939 1.00 85.38 270 CYS A C 1
ATOM 2036 O O . CYS A 1 270 ? 1.345 8.321 9.128 1.00 85.38 270 CYS A O 1
ATOM 2038 N N . GLY A 1 271 ? 2.076 7.397 7.225 1.00 84.00 271 GLY A N 1
ATOM 2039 C CA . GLY A 1 271 ? 3.354 6.964 7.788 1.00 84.00 271 GLY A CA 1
ATOM 2040 C C . GLY A 1 271 ? 4.378 6.601 6.721 1.00 84.00 271 GLY A C 1
ATOM 2041 O O . GLY A 1 271 ? 4.101 6.702 5.533 1.00 84.00 271 GLY A O 1
ATOM 2042 N N . GLY A 1 272 ? 5.585 6.231 7.145 1.00 81.06 272 GLY A N 1
ATOM 2043 C CA . GLY A 1 272 ? 6.631 5.719 6.241 1.00 81.06 272 GLY A CA 1
ATOM 2044 C C . GLY A 1 272 ? 6.541 4.203 6.075 1.00 81.06 272 GLY A C 1
ATOM 2045 O O . GLY A 1 272 ? 5.600 3.583 6.572 1.00 81.06 272 GLY A O 1
ATOM 2046 N N . TYR A 1 273 ? 7.549 3.565 5.478 1.00 75.81 273 TYR A N 1
ATOM 2047 C CA . TYR A 1 273 ? 7.553 2.095 5.327 1.00 75.81 273 TYR A CA 1
ATOM 2048 C C . TYR A 1 273 ? 7.453 1.316 6.650 1.00 75.81 273 TYR A C 1
ATOM 2050 O O . TYR A 1 273 ? 6.998 0.172 6.666 1.00 75.81 273 TYR A O 1
ATOM 2058 N N . GLU A 1 274 ? 7.822 1.920 7.782 1.00 75.25 274 GLU A N 1
ATOM 2059 C CA . GLU A 1 274 ? 7.616 1.315 9.104 1.00 75.25 274 GLU A CA 1
ATOM 2060 C C . GLU A 1 274 ? 6.128 1.087 9.417 1.00 75.25 274 GLU A C 1
ATOM 2062 O O . GLU A 1 274 ? 5.784 0.071 10.018 1.00 75.25 274 GLU A O 1
ATOM 2067 N N . LEU A 1 275 ? 5.225 1.949 8.929 1.00 77.38 275 LEU A N 1
ATOM 2068 C CA . LEU A 1 275 ? 3.779 1.729 9.029 1.00 77.38 275 LEU A CA 1
ATOM 2069 C C . LEU A 1 275 ? 3.364 0.443 8.302 1.00 77.38 275 LEU A C 1
ATOM 2071 O O . LEU A 1 275 ? 2.612 -0.359 8.856 1.00 77.38 275 LEU A O 1
ATOM 2075 N N . LYS A 1 276 ? 3.910 0.205 7.103 1.00 72.81 276 LYS A N 1
ATOM 2076 C CA . LYS A 1 276 ? 3.658 -1.014 6.318 1.00 72.81 276 LYS A CA 1
ATOM 2077 C C . LYS A 1 276 ? 4.085 -2.263 7.094 1.00 72.81 276 LYS A C 1
ATOM 2079 O O . LYS A 1 276 ? 3.322 -3.220 7.205 1.00 72.81 276 LYS A O 1
ATOM 2084 N N . LYS A 1 277 ? 5.264 -2.222 7.725 1.00 70.19 277 LYS A N 1
ATOM 2085 C CA . LYS A 1 277 ? 5.784 -3.318 8.566 1.00 70.19 277 LYS A CA 1
ATOM 2086 C C . LYS A 1 277 ? 4.950 -3.552 9.826 1.00 70.19 277 LYS A C 1
ATOM 2088 O O . LYS A 1 277 ? 4.718 -4.699 10.201 1.00 70.19 277 LYS A O 1
ATOM 2093 N N . MET A 1 278 ? 4.456 -2.489 10.462 1.00 68.81 278 MET A N 1
ATOM 2094 C CA . MET A 1 278 ? 3.592 -2.580 11.648 1.00 68.81 278 MET A CA 1
ATOM 2095 C C . MET A 1 278 ? 2.232 -3.241 11.362 1.00 68.81 278 MET A C 1
ATOM 2097 O O . MET A 1 278 ? 1.551 -3.654 12.303 1.00 68.81 278 MET A O 1
ATOM 2101 N N . MET A 1 279 ? 1.842 -3.375 10.090 1.00 66.75 279 MET A N 1
ATOM 2102 C CA . MET A 1 279 ? 0.584 -4.001 9.664 1.00 66.75 279 MET A CA 1
ATOM 2103 C C . MET A 1 279 ? 0.718 -5.491 9.289 1.00 66.75 279 MET A C 1
ATOM 2105 O O . MET A 1 279 ? -0.301 -6.156 9.080 1.00 66.75 279 MET A O 1
ATOM 2109 N N . LEU A 1 280 ? 1.942 -6.037 9.230 1.00 53.09 280 LEU A N 1
ATOM 2110 C CA . LEU A 1 280 ? 2.247 -7.307 8.550 1.00 53.09 280 LEU A CA 1
ATOM 2111 C C . LEU A 1 280 ? 2.179 -8.606 9.384 1.00 53.09 280 LEU A C 1
ATOM 2113 O O . LEU A 1 280 ? 2.457 -9.673 8.840 1.00 53.09 280 LEU A O 1
ATOM 2117 N N . PRO A 1 281 ? 1.704 -8.607 10.642 1.00 49.97 281 PRO A N 1
ATOM 2118 C CA . PRO A 1 281 ? 0.960 -9.791 11.083 1.00 49.97 281 PRO A CA 1
ATOM 2119 C C . PRO A 1 281 ? -0.240 -9.420 11.969 1.00 49.97 281 PRO A C 1
ATOM 2121 O O . PRO A 1 281 ? -0.098 -9.198 13.168 1.00 49.97 281 PRO A O 1
ATOM 2124 N N . GLY A 1 282 ? -1.444 -9.391 11.383 1.00 49.75 282 GLY A N 1
ATOM 2125 C CA . GLY A 1 282 ? -2.720 -9.373 12.121 1.00 49.75 282 GLY A CA 1
ATOM 2126 C C . GLY A 1 282 ? -3.725 -8.29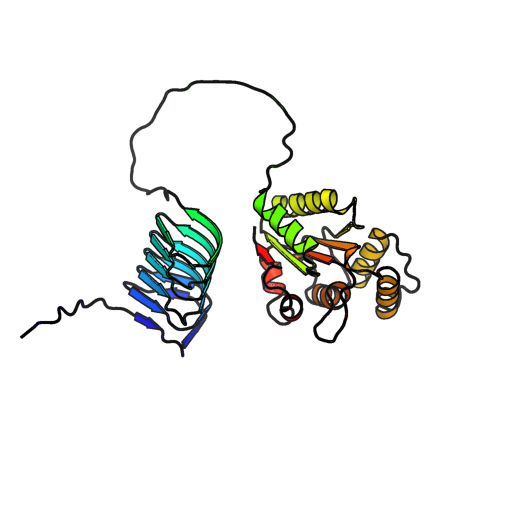7 11.704 1.00 49.75 282 GLY A C 1
ATOM 2127 O O . GLY A 1 282 ? -4.921 -8.479 11.924 1.00 49.75 282 GLY A O 1
ATOM 2128 N N . GLN A 1 283 ? -3.272 -7.216 11.062 1.00 52.25 283 GLN A N 1
ATOM 2129 C CA . GLN A 1 283 ? -4.105 -6.038 10.767 1.00 52.25 283 GLN A CA 1
ATOM 2130 C C . GLN A 1 283 ? -4.620 -5.974 9.321 1.00 52.25 283 GLN A C 1
ATOM 2132 O O . GLN A 1 283 ? -5.457 -5.134 9.001 1.00 52.25 283 GLN A O 1
ATOM 2137 N N . SER A 1 284 ? -4.203 -6.903 8.455 1.00 49.81 284 SER A N 1
ATOM 2138 C CA . SER A 1 284 ? -4.720 -7.024 7.083 1.00 49.81 284 SER A CA 1
ATOM 2139 C C . SER A 1 284 ? -6.245 -7.162 7.036 1.00 49.81 284 SER A C 1
ATOM 2141 O O . SER A 1 284 ? -6.871 -6.626 6.131 1.00 49.81 284 SER A O 1
ATOM 2143 N N . ARG A 1 285 ? -6.862 -7.769 8.059 1.00 52.16 285 ARG A N 1
ATOM 2144 C CA . ARG A 1 285 ? -8.324 -7.931 8.203 1.00 52.16 285 ARG A CA 1
ATOM 2145 C C . ARG A 1 285 ? -9.111 -6.615 8.211 1.00 52.16 285 ARG A C 1
ATOM 2147 O O . ARG A 1 285 ? -10.283 -6.610 7.855 1.00 52.16 285 ARG A O 1
ATOM 2154 N N . PHE A 1 286 ? -8.478 -5.501 8.579 1.00 51.94 286 PHE A N 1
ATOM 2155 C CA . PHE A 1 286 ? -9.099 -4.173 8.515 1.00 51.94 286 PHE A CA 1
ATOM 2156 C C . PHE A 1 286 ? -9.151 -3.616 7.083 1.00 51.94 286 PHE A C 1
ATOM 2158 O O . PHE A 1 286 ? -10.032 -2.823 6.767 1.00 51.94 286 PHE A O 1
ATOM 2165 N N . PHE A 1 287 ? -8.244 -4.071 6.213 1.00 51.69 287 PHE A N 1
ATOM 2166 C CA . PHE A 1 287 ? -8.086 -3.619 4.827 1.00 51.69 287 PHE A CA 1
ATOM 2167 C C . PHE A 1 287 ? -8.685 -4.582 3.793 1.00 51.69 287 PHE A C 1
ATOM 2169 O O . PHE A 1 287 ? -8.896 -4.188 2.653 1.00 51.69 287 PHE A O 1
ATOM 2176 N N . VAL A 1 288 ? -9.029 -5.821 4.178 1.00 42.47 288 VAL A N 1
ATOM 2177 C CA . VAL A 1 288 ? -9.649 -6.833 3.289 1.00 42.47 288 VAL A CA 1
ATOM 2178 C C . VAL A 1 288 ? -10.935 -6.326 2.611 1.00 42.47 288 VAL A C 1
ATOM 2180 O O . VAL A 1 288 ? -11.349 -6.881 1.595 1.00 42.47 288 VAL A O 1
ATOM 2183 N N . ARG A 1 289 ? -11.567 -5.266 3.133 1.00 42.97 289 ARG A N 1
ATOM 2184 C CA . ARG A 1 289 ? -12.782 -4.686 2.548 1.00 42.97 289 ARG A CA 1
ATOM 2185 C C . ARG A 1 289 ? -12.564 -3.786 1.329 1.00 42.97 289 ARG A C 1
ATOM 2187 O O . ARG A 1 289 ? -13.519 -3.663 0.577 1.00 42.97 289 ARG A O 1
ATOM 2194 N N . ASP A 1 290 ? -11.377 -3.216 1.110 1.00 50.78 290 ASP A N 1
ATOM 2195 C CA . ASP A 1 290 ? -11.108 -2.371 -0.065 1.00 50.78 290 ASP A CA 1
ATOM 2196 C C . ASP A 1 290 ? -9.614 -2.423 -0.463 1.00 50.78 290 ASP A C 1
ATOM 2198 O O . ASP A 1 290 ? -8.761 -1.900 0.261 1.00 50.78 290 ASP A O 1
ATOM 2202 N N . PRO A 1 291 ? -9.264 -3.027 -1.615 1.00 47.84 291 PRO A N 1
ATOM 2203 C CA . PRO A 1 291 ? -7.883 -3.097 -2.100 1.00 47.84 291 PRO A CA 1
ATOM 2204 C C . PRO A 1 291 ? -7.325 -1.741 -2.574 1.00 47.84 291 PRO A C 1
ATOM 2206 O O . PRO A 1 291 ? -6.109 -1.591 -2.648 1.00 47.84 291 PRO A O 1
ATOM 2209 N N . ASP A 1 292 ? -8.184 -0.745 -2.823 1.00 54.78 292 ASP A N 1
ATOM 2210 C CA . ASP A 1 292 ? -7.803 0.603 -3.283 1.00 54.78 292 ASP A CA 1
ATOM 2211 C C . ASP A 1 292 ? -7.448 1.567 -2.127 1.00 54.78 292 ASP A C 1
ATOM 2213 O O . ASP A 1 292 ? -7.205 2.755 -2.335 1.00 54.78 292 ASP A O 1
ATOM 2217 N N . CYS A 1 293 ? -7.410 1.073 -0.885 1.00 61.50 293 CYS A N 1
ATOM 2218 C CA . CYS A 1 293 ? -7.221 1.893 0.313 1.00 61.50 293 CYS A CA 1
ATOM 2219 C C . CYS A 1 293 ? -5.766 2.195 0.681 1.00 61.50 293 CYS A C 1
ATOM 2221 O O . CYS A 1 293 ? -5.544 2.870 1.685 1.00 61.50 293 CYS A O 1
ATOM 2223 N N . THR A 1 294 ? -4.778 1.705 -0.068 1.00 65.38 294 THR A N 1
ATOM 2224 C CA . THR A 1 294 ? -3.361 2.013 0.188 1.00 65.38 294 THR A CA 1
ATOM 2225 C C . THR A 1 294 ? -2.813 2.875 -0.938 1.00 65.38 294 THR A C 1
ATOM 2227 O O . THR A 1 294 ? -2.789 2.455 -2.091 1.00 65.38 294 THR A O 1
ATOM 2230 N N . LEU A 1 295 ? -2.357 4.073 -0.592 1.00 64.62 295 LEU A N 1
ATOM 2231 C CA . LEU A 1 295 ? -1.682 5.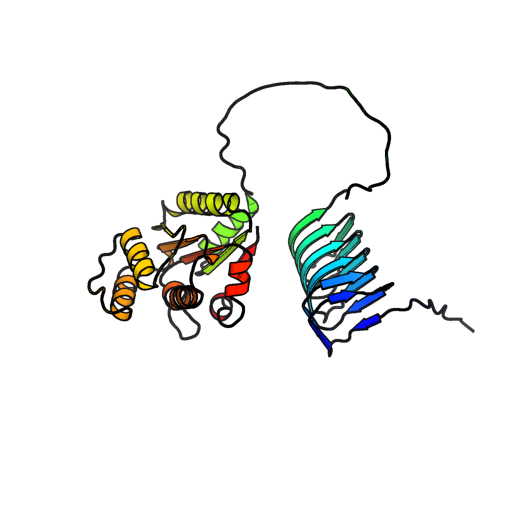004 -1.486 1.00 64.62 295 LEU A CA 1
ATOM 2232 C C . LEU A 1 295 ? -0.218 5.096 -1.073 1.00 64.62 295 LEU A C 1
ATOM 2234 O O . LEU A 1 295 ? 0.086 5.466 0.060 1.00 64.62 295 LEU A O 1
ATOM 2238 N N . GLU A 1 296 ? 0.678 4.761 -1.990 1.00 65.50 296 GLU A N 1
ATOM 2239 C CA . GLU A 1 296 ? 2.119 4.940 -1.820 1.00 65.50 296 GLU A CA 1
ATOM 2240 C C . GLU A 1 296 ? 2.548 6.139 -2.677 1.00 65.50 296 GLU A C 1
ATOM 2242 O O . GLU A 1 296 ? 2.211 6.188 -3.863 1.00 65.50 296 GLU A O 1
ATOM 2247 N N . LEU A 1 297 ? 3.209 7.119 -2.053 1.00 57.78 297 LEU A N 1
ATOM 2248 C CA . LEU A 1 297 ? 3.753 8.327 -2.692 1.00 57.78 297 LEU A CA 1
ATOM 2249 C C . LEU A 1 297 ? 5.274 8.226 -2.793 1.00 57.78 297 LEU A C 1
ATOM 2251 O O . LEU A 1 297 ? 5.896 7.848 -1.768 1.00 57.78 297 LEU A O 1
#

Secondary structure (DSSP, 8-state):
----------EEEE-TT-EEEEEEE-SSEEEE-SEEEEEEEEEEEEE-TT-EEEEEEEEEEEEESSEEES-EEEEEEEE-TT-EEES-EEEEEEEE-TT-EEES-EEES----S-------------------------HHHHHHHHHHHHHT-SEEEEE-S-HHHHHHHHHHHHHHHTTTS-EEEESS--S-HHHHHHHHHHHHTPPPS-SS-HHHHHHHHHHH---TTT-EEEE--GGGS-HHHHHHHHHHHT--TTSPPPSSEEEEEE-HHHHHHTTTT-HHHHTT-GGGEEE-

Sequence (297 aa):
MDADKKNNTSGSVITSDMTITGDVLFKGSLRVDGQIDGSIQGEQLFLGSNGMLDSDINVDTFNCQGSLQGNVTATHIVVEKTARIMGTIEAKDLDMAPEAVFTGVMKIGSIPDPERKNESPARSKKTETASINTKISLESSVFEGLIAALSGGSSLIMIISDDKHERNSLCDTLRDHFVPNSPTVILDKPTGSFKEIMMSIASGYGIELTDCLEQEAMVKDLSLAMDDPARFLLIVNNVETMYPATLERMLRYFAGDENGNKPLVRLVLCGGYELKKMMLPGQSRFFVRDPDCTLEL

Radius of gyration: 24.47 Å; chains: 1; bounding box: 57×72×75 Å

pLDDT: mean 72.32, std 17.01, range [26.3, 94.38]